Protein AF-A0A522BCU3-F1 (afdb_monomer)

Mean predicted aligned error: 10.86 Å

Structure (mmCIF, N/CA/C/O backbone):
data_AF-A0A522BCU3-F1
#
_entry.id   AF-A0A522BCU3-F1
#
loop_
_atom_site.group_PDB
_atom_site.id
_atom_site.type_symbol
_atom_site.label_atom_id
_atom_site.label_alt_id
_atom_site.label_comp_id
_atom_site.label_asym_id
_atom_site.label_entity_id
_atom_site.label_seq_id
_atom_site.pdbx_PDB_ins_code
_atom_site.Cartn_x
_atom_site.Cartn_y
_atom_site.Cartn_z
_atom_site.occupancy
_atom_site.B_iso_or_equiv
_atom_site.auth_seq_id
_atom_site.auth_comp_id
_atom_site.auth_asym_id
_atom_site.auth_atom_id
_atom_site.pdbx_PDB_model_num
ATOM 1 N N . MET A 1 1 ? -53.369 -32.726 46.188 1.00 42.88 1 MET A N 1
ATOM 2 C CA . MET A 1 1 ? -52.959 -32.325 44.823 1.00 42.88 1 MET A CA 1
ATOM 3 C C . MET A 1 1 ? -53.610 -30.983 44.489 1.00 42.88 1 MET A C 1
ATOM 5 O O . MET A 1 1 ? -54.728 -30.767 44.947 1.00 42.88 1 MET A O 1
ATOM 9 N N . PRO A 1 2 ? -52.892 -30.045 43.850 1.00 46.09 2 PRO A N 1
ATOM 10 C CA . PRO A 1 2 ? -53.090 -28.606 44.043 1.00 46.09 2 PRO A CA 1
ATOM 11 C C . PRO A 1 2 ? -54.238 -28.030 43.208 1.00 46.09 2 PRO A C 1
ATOM 13 O O . PRO A 1 2 ? -54.425 -28.392 42.049 1.00 46.09 2 PRO A O 1
ATOM 16 N N . ARG A 1 3 ? -54.977 -27.100 43.821 1.00 45.31 3 ARG A N 1
ATOM 17 C CA . ARG A 1 3 ? -56.035 -26.284 43.215 1.00 45.31 3 ARG A CA 1
ATOM 18 C C . ARG A 1 3 ? -55.403 -25.167 42.379 1.00 45.31 3 ARG A C 1
ATOM 20 O O . ARG A 1 3 ? -54.594 -24.405 42.900 1.00 45.31 3 ARG A O 1
ATOM 27 N N . TRP A 1 4 ? -55.799 -25.051 41.116 1.00 46.25 4 TRP A N 1
ATOM 28 C CA . TRP A 1 4 ? -55.499 -23.889 40.276 1.00 46.25 4 TRP A CA 1
ATOM 29 C C . TRP A 1 4 ? -56.376 -22.691 40.687 1.00 46.25 4 TRP A C 1
ATOM 31 O O . TRP A 1 4 ? -57.578 -22.883 40.888 1.00 46.25 4 TRP A O 1
ATOM 41 N N . PRO A 1 5 ? -55.838 -21.464 40.795 1.00 69.06 5 PRO A N 1
ATOM 42 C CA . PRO A 1 5 ? -56.656 -20.258 40.880 1.00 69.06 5 PRO A CA 1
ATOM 43 C C . PRO A 1 5 ? -57.139 -19.817 39.481 1.00 69.06 5 PRO A C 1
ATOM 45 O O . PRO A 1 5 ? -56.425 -20.028 38.498 1.00 69.06 5 PRO A O 1
ATOM 48 N N . PRO A 1 6 ? -58.318 -19.177 39.355 1.00 57.19 6 PRO A N 1
ATOM 49 C CA . PRO A 1 6 ? -58.745 -18.565 38.101 1.00 57.19 6 PRO A CA 1
ATOM 50 C C . PRO A 1 6 ? -58.014 -17.232 37.891 1.00 57.19 6 PRO A C 1
ATOM 52 O O . PRO A 1 6 ? -58.005 -16.374 38.773 1.00 57.19 6 PRO A O 1
ATOM 55 N N . THR A 1 7 ? -57.414 -17.033 36.718 1.00 60.84 7 THR A N 1
ATOM 56 C CA . THR A 1 7 ? -56.854 -15.734 36.323 1.00 60.84 7 THR A CA 1
ATOM 57 C C . THR A 1 7 ? -57.930 -14.808 35.733 1.00 60.84 7 THR A C 1
ATOM 59 O O . THR A 1 7 ? -58.863 -15.279 35.076 1.00 60.84 7 THR A O 1
ATOM 62 N N . PRO A 1 8 ? -57.838 -13.482 35.962 1.00 53.72 8 PRO A N 1
ATOM 63 C CA . PRO A 1 8 ? -58.905 -12.531 35.652 1.00 53.72 8 PRO A CA 1
ATOM 64 C C . PRO A 1 8 ? -58.967 -12.162 34.165 1.00 53.72 8 PRO A C 1
ATOM 66 O O . PRO A 1 8 ? -57.944 -12.033 33.493 1.00 53.72 8 PRO A O 1
ATOM 69 N N . ARG A 1 9 ? -60.184 -11.890 33.674 1.00 52.06 9 ARG A N 1
ATOM 70 C CA . ARG A 1 9 ? -60.417 -11.214 32.389 1.00 52.06 9 ARG A CA 1
ATOM 71 C C . ARG A 1 9 ? -59.882 -9.784 32.471 1.00 52.06 9 ARG A C 1
ATOM 73 O O . ARG A 1 9 ? -60.416 -8.981 33.230 1.00 52.06 9 ARG A O 1
ATOM 80 N N . ALA A 1 10 ? -58.888 -9.456 31.651 1.00 48.81 10 ALA A N 1
ATOM 81 C CA . ALA A 1 10 ? -58.477 -8.080 31.399 1.00 48.81 10 ALA A CA 1
ATOM 82 C C . ALA A 1 10 ? -58.908 -7.668 29.986 1.00 48.81 10 ALA A C 1
ATOM 84 O O . ALA A 1 10 ? -58.307 -8.028 28.976 1.00 48.81 10 ALA A O 1
ATOM 85 N N . THR A 1 11 ? -59.997 -6.910 29.943 1.00 53.28 11 THR A N 1
ATOM 86 C CA . THR A 1 11 ? -60.397 -6.021 28.853 1.00 53.28 11 THR A CA 1
ATOM 87 C C . THR A 1 11 ? -59.299 -5.001 28.557 1.00 53.28 11 THR A C 1
ATOM 89 O O . THR A 1 11 ? -58.936 -4.230 29.439 1.00 53.28 11 THR A O 1
ATOM 92 N N . ALA A 1 12 ? -58.837 -4.925 27.310 1.00 49.34 12 ALA A N 1
ATOM 93 C CA . ALA A 1 12 ? -58.186 -3.727 26.782 1.00 49.34 12 ALA A CA 1
ATOM 94 C C . ALA A 1 12 ? -58.319 -3.692 25.254 1.00 49.34 12 ALA A C 1
ATOM 96 O O . ALA A 1 12 ? -57.456 -4.149 24.505 1.00 49.34 12 ALA A O 1
ATOM 97 N N . ALA A 1 13 ? -59.438 -3.135 24.792 1.00 49.31 13 ALA A N 1
ATOM 98 C CA . ALA A 1 13 ? -59.602 -2.682 23.422 1.00 49.31 13 ALA A CA 1
ATOM 99 C C . ALA A 1 13 ? -58.625 -1.521 23.170 1.00 49.31 13 ALA A C 1
ATOM 101 O O . ALA A 1 13 ? -58.913 -0.368 23.487 1.00 49.31 13 ALA A O 1
ATOM 102 N N . SER A 1 14 ? -57.444 -1.813 22.622 1.00 52.47 14 SER A N 1
ATOM 103 C CA . SER A 1 14 ? -56.535 -0.772 22.145 1.00 52.47 14 SER A CA 1
ATOM 104 C C . SER A 1 14 ? -56.990 -0.321 20.757 1.00 52.47 14 SER A C 1
ATOM 106 O O . SER A 1 14 ? -56.698 -0.922 19.723 1.00 52.47 14 SER A O 1
ATOM 108 N N . ALA A 1 15 ? -57.772 0.757 20.744 1.00 56.03 15 ALA A N 1
ATOM 109 C CA . ALA A 1 15 ? -58.148 1.475 19.540 1.00 56.03 15 ALA A CA 1
ATOM 110 C C . ALA A 1 15 ? -56.880 1.895 18.776 1.00 56.03 15 ALA A C 1
ATOM 112 O O . ALA A 1 15 ? -56.179 2.841 19.142 1.00 56.03 15 ALA A O 1
ATOM 113 N N . ARG A 1 16 ? -56.576 1.169 17.695 1.00 58.91 16 ARG A N 1
ATOM 114 C CA . ARG A 1 16 ? -55.526 1.491 16.723 1.00 58.91 16 ARG A CA 1
ATOM 115 C C . ARG A 1 16 ? -55.881 2.817 16.048 1.00 58.91 16 ARG A C 1
ATOM 117 O O . ARG A 1 16 ? -56.529 2.854 15.002 1.00 58.91 16 ARG A O 1
ATOM 124 N N . ARG A 1 17 ? -55.455 3.932 16.641 1.00 61.62 17 ARG A N 1
ATOM 125 C CA . ARG A 1 17 ? -55.520 5.257 16.018 1.00 61.62 17 ARG A CA 1
ATOM 126 C C . ARG A 1 17 ? -54.550 5.245 14.834 1.00 61.62 17 ARG A C 1
ATOM 128 O O . ARG A 1 17 ? -53.355 5.481 14.997 1.00 61.62 17 ARG A O 1
ATOM 135 N N . ARG A 1 18 ? -55.051 4.901 13.642 1.00 61.94 18 ARG A N 1
ATOM 136 C CA . ARG A 1 18 ? -54.327 5.039 12.372 1.00 61.94 18 ARG A CA 1
ATOM 137 C C . ARG A 1 18 ? -53.989 6.520 12.200 1.00 61.94 18 ARG A C 1
ATOM 139 O O . ARG A 1 18 ? -54.813 7.300 11.733 1.00 61.94 18 ARG A O 1
ATOM 146 N N . ARG A 1 19 ? -52.792 6.925 12.626 1.00 63.59 19 ARG A N 1
ATOM 147 C CA . ARG A 1 19 ? -52.221 8.218 12.248 1.00 63.59 19 ARG A CA 1
ATOM 148 C C . ARG A 1 19 ? -52.072 8.174 10.726 1.00 63.59 19 ARG A C 1
ATOM 150 O O . ARG A 1 19 ? -51.268 7.398 10.219 1.00 63.59 19 ARG A O 1
ATOM 157 N N . ARG A 1 20 ? -52.907 8.922 9.997 1.00 62.00 20 ARG A N 1
ATOM 158 C CA . ARG A 1 20 ? -52.703 9.161 8.562 1.00 62.00 20 ARG A CA 1
ATOM 159 C C . ARG A 1 20 ? -51.328 9.805 8.419 1.00 62.00 20 ARG A C 1
ATOM 161 O O . ARG A 1 20 ? -51.114 10.888 8.956 1.00 62.00 20 ARG A O 1
ATOM 168 N N . CYS A 1 21 ? -50.406 9.134 7.736 1.00 63.03 21 CYS A N 1
ATOM 169 C CA . CYS A 1 21 ? -49.187 9.781 7.273 1.00 63.03 21 CYS A CA 1
ATOM 170 C C . CYS A 1 21 ? -49.593 10.920 6.324 1.00 63.03 21 CYS A C 1
ATOM 172 O O . CYS A 1 21 ? -50.348 10.658 5.385 1.00 63.03 21 CYS A O 1
ATOM 174 N N . PRO A 1 22 ? -49.147 12.166 6.546 1.00 66.94 22 PRO A N 1
ATOM 175 C CA . PRO A 1 22 ? -49.343 13.225 5.568 1.00 66.94 22 PRO A CA 1
ATOM 176 C C . PRO A 1 22 ? -48.550 12.878 4.301 1.00 66.94 22 PRO A C 1
ATOM 178 O O . PRO A 1 22 ? -47.356 12.583 4.368 1.00 66.94 22 PRO A O 1
ATOM 181 N N . SER A 1 23 ? -49.222 12.876 3.149 1.00 67.94 23 SER A N 1
ATOM 182 C CA . SER A 1 23 ? -48.600 12.708 1.835 1.00 67.94 23 SER A CA 1
ATOM 183 C C . SER A 1 23 ? -47.646 13.876 1.585 1.00 67.94 23 SER A C 1
ATOM 185 O O . SER A 1 23 ? -48.093 15.010 1.412 1.00 67.94 23 SER A O 1
ATOM 187 N N . ARG A 1 24 ? -46.333 13.619 1.606 1.00 72.81 24 ARG A N 1
ATOM 188 C CA . ARG A 1 24 ? -45.338 14.618 1.198 1.00 72.81 24 ARG A CA 1
ATOM 189 C C . ARG A 1 24 ? -45.456 14.851 -0.316 1.00 72.81 24 ARG A C 1
ATOM 191 O O . ARG A 1 24 ? -45.541 13.862 -1.045 1.00 72.81 24 ARG A O 1
ATOM 198 N N . PRO A 1 25 ? -45.451 16.108 -0.795 1.00 74.94 25 PRO A N 1
ATOM 199 C CA . PRO A 1 25 ? -45.370 16.398 -2.222 1.00 74.94 25 PRO A CA 1
ATOM 200 C C . PRO A 1 25 ? -44.084 15.804 -2.805 1.00 74.94 25 PRO A C 1
ATOM 202 O O . PRO A 1 25 ? -43.024 15.902 -2.184 1.00 74.94 25 PRO A O 1
ATOM 205 N N . ILE A 1 26 ? -44.180 15.182 -3.981 1.00 73.62 26 ILE A N 1
ATOM 206 C CA . ILE A 1 26 ? -43.016 14.704 -4.732 1.00 73.62 26 ILE A CA 1
ATOM 207 C C . ILE A 1 26 ? -42.278 15.950 -5.242 1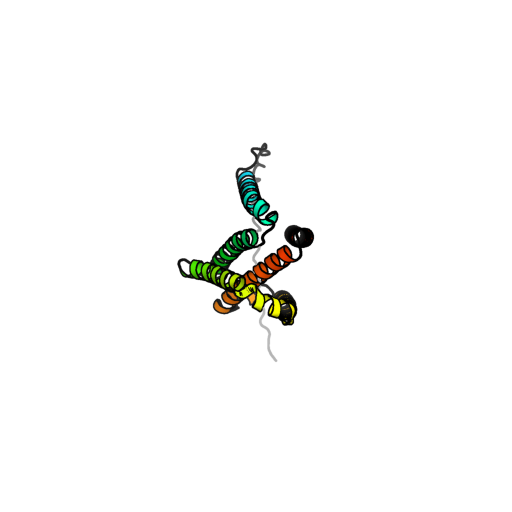.00 73.62 26 ILE A C 1
ATOM 209 O O . ILE A 1 26 ? -42.906 16.768 -5.919 1.00 73.62 26 ILE A O 1
ATOM 213 N N . PRO A 1 27 ? -40.993 16.151 -4.897 1.00 75.81 27 PRO A N 1
ATOM 214 C CA . PRO A 1 27 ? -40.239 17.283 -5.414 1.00 75.81 27 PRO A CA 1
ATOM 215 C C . PRO A 1 27 ? -40.143 17.192 -6.946 1.00 75.81 27 PRO A C 1
ATOM 217 O O . PRO A 1 27 ? -40.064 16.082 -7.483 1.00 75.81 27 PRO A O 1
ATOM 220 N N . PRO A 1 28 ? -40.165 18.331 -7.660 1.00 78.19 28 PRO A N 1
ATOM 221 C CA . PRO A 1 28 ? -40.033 18.337 -9.111 1.00 78.19 28 PRO A CA 1
ATOM 222 C C . PRO A 1 28 ? -38.706 17.679 -9.531 1.00 78.19 28 PRO A C 1
ATOM 224 O O . PRO A 1 28 ? -37.731 17.735 -8.774 1.00 78.19 28 PRO A O 1
ATOM 227 N N . PRO A 1 29 ? -38.650 17.046 -10.717 1.00 67.69 29 PRO A N 1
ATOM 228 C CA . PRO A 1 29 ? -37.426 16.434 -11.219 1.00 67.69 29 PRO A CA 1
ATOM 229 C C . PRO A 1 29 ? -36.332 17.502 -11.326 1.00 67.69 29 PRO A C 1
ATOM 231 O O . PRO A 1 29 ? -36.491 18.496 -12.032 1.00 67.69 29 PRO A O 1
ATOM 234 N N . GLN A 1 30 ? -35.241 17.313 -10.583 1.00 66.38 30 GLN A N 1
ATOM 235 C CA . GLN A 1 30 ? -34.093 18.217 -10.599 1.00 66.38 30 GLN A CA 1
ATOM 236 C C . GLN A 1 30 ? -33.450 18.163 -11.991 1.00 66.38 30 GLN A C 1
ATOM 238 O O . GLN A 1 30 ? -32.890 17.144 -12.395 1.00 66.38 30 GLN A O 1
ATOM 243 N N . SER A 1 31 ? -33.565 19.248 -12.751 1.00 57.78 31 SER A N 1
ATOM 244 C CA . SER A 1 31 ? -32.931 19.398 -14.058 1.00 57.78 31 SER A CA 1
ATOM 245 C C . SER A 1 31 ? -31.431 19.653 -13.890 1.00 57.78 31 SER A C 1
ATOM 247 O O . SER A 1 31 ? -31.019 20.788 -13.685 1.00 57.78 31 SER A O 1
ATOM 249 N N . SER A 1 32 ? -30.645 18.576 -13.941 1.00 58.94 32 SER A N 1
ATOM 250 C CA . SER A 1 32 ? -29.255 18.477 -14.424 1.00 58.94 32 SER A CA 1
ATOM 251 C C . SER A 1 32 ? -28.311 19.690 -14.279 1.00 58.94 32 SER A C 1
ATOM 253 O O . SER A 1 32 ? -27.561 19.996 -15.210 1.00 58.94 32 SER A O 1
ATOM 255 N N . GLU A 1 33 ? -28.233 20.337 -13.119 1.00 61.66 33 GLU A N 1
ATOM 256 C CA . GLU A 1 33 ? -26.937 20.873 -12.703 1.00 61.66 33 GLU A CA 1
ATOM 257 C C . GLU A 1 33 ? -26.098 19.653 -12.339 1.00 61.66 33 GLU A C 1
ATOM 259 O O . GLU A 1 33 ? -26.387 18.988 -11.356 1.00 61.66 33 GLU A O 1
ATOM 264 N N . ALA A 1 34 ? -25.131 19.266 -13.179 1.00 61.31 34 ALA A N 1
ATOM 265 C CA . ALA A 1 34 ? -24.250 18.143 -12.863 1.00 61.31 34 ALA A CA 1
ATOM 266 C C . ALA A 1 34 ? -23.648 18.364 -11.467 1.00 61.31 34 ALA A C 1
ATOM 268 O O . ALA A 1 34 ? -22.801 19.252 -11.318 1.00 61.31 34 ALA A O 1
ATOM 269 N N . ASP A 1 35 ? -24.138 17.593 -10.488 1.00 72.75 35 ASP A N 1
ATOM 270 C CA . ASP A 1 35 ? -23.968 17.859 -9.064 1.00 72.75 35 ASP A CA 1
ATOM 271 C C . ASP A 1 35 ? -22.494 18.141 -8.743 1.00 72.75 35 ASP A C 1
ATOM 273 O O . ASP A 1 35 ? -21.615 17.380 -9.178 1.00 72.75 35 ASP A O 1
ATOM 277 N N . PRO A 1 36 ? -22.178 19.195 -7.966 1.00 80.94 36 PRO A N 1
ATOM 278 C CA . PRO A 1 36 ? -20.798 19.561 -7.632 1.00 80.94 36 PRO A CA 1
ATOM 279 C C . PRO A 1 36 ? -19.988 18.386 -7.048 1.00 80.94 36 PRO A C 1
ATOM 281 O O . PRO A 1 36 ? -18.773 18.310 -7.233 1.00 80.94 36 PRO A O 1
ATOM 284 N N . MET A 1 37 ? -20.666 17.411 -6.433 1.00 81.38 37 MET A N 1
ATOM 285 C CA . MET A 1 37 ? -20.079 16.175 -5.912 1.00 81.38 37 MET A CA 1
ATOM 286 C C . MET A 1 37 ? -19.457 15.266 -6.986 1.00 81.38 37 MET A C 1
ATOM 288 O O . MET A 1 37 ? -18.406 14.671 -6.738 1.00 81.38 37 MET A O 1
ATOM 292 N N . LEU A 1 38 ? -20.068 15.141 -8.171 1.00 84.44 38 LEU A N 1
ATOM 293 C CA . LEU A 1 38 ? -19.533 14.296 -9.249 1.00 84.44 38 LEU A CA 1
ATOM 294 C C . LEU A 1 38 ? -18.310 14.948 -9.891 1.00 84.44 38 LEU A C 1
ATOM 296 O O . LEU A 1 38 ? -17.294 14.287 -10.111 1.00 84.44 38 LEU A O 1
ATOM 300 N N . ARG A 1 39 ? -18.376 16.266 -10.112 1.00 85.94 39 ARG A N 1
ATOM 301 C CA . ARG A 1 39 ? -17.269 17.045 -10.685 1.00 85.94 39 ARG A CA 1
ATOM 302 C C . ARG A 1 39 ? -16.008 16.945 -9.827 1.00 85.94 39 ARG A C 1
ATOM 304 O O . ARG A 1 39 ? -14.928 16.725 -10.368 1.00 85.94 39 ARG A O 1
ATOM 311 N N . GLN A 1 40 ? -16.142 17.038 -8.501 1.00 92.38 40 GLN A N 1
ATOM 312 C CA . GLN A 1 40 ? -15.010 16.931 -7.577 1.00 92.38 40 GLN A CA 1
ATOM 313 C C . GLN A 1 40 ? -14.343 15.550 -7.632 1.00 92.38 40 GLN A C 1
ATOM 315 O O . GLN A 1 40 ? -13.120 15.475 -7.734 1.00 92.38 40 GLN A O 1
ATOM 320 N N . ARG A 1 41 ? -15.131 14.466 -7.615 1.00 89.94 41 ARG A N 1
ATOM 321 C CA . ARG A 1 41 ? -14.606 13.090 -7.678 1.00 89.94 41 ARG A CA 1
ATOM 322 C C . ARG A 1 41 ? -13.864 12.817 -8.988 1.00 89.94 41 ARG A C 1
ATOM 324 O O . ARG A 1 41 ? -12.768 12.259 -8.966 1.00 89.94 41 ARG A O 1
ATOM 331 N N . VAL A 1 42 ? -14.441 13.237 -10.118 1.00 91.88 42 VAL A N 1
ATOM 332 C CA . VAL A 1 42 ? -13.821 13.073 -11.442 1.00 91.88 42 VAL A CA 1
ATOM 333 C C . VAL A 1 42 ? -12.535 13.892 -11.540 1.00 91.88 42 VAL A C 1
ATOM 335 O O . VAL A 1 42 ? -11.521 13.374 -12.000 1.00 91.88 42 VAL A O 1
ATOM 338 N N . LEU A 1 43 ? -12.528 15.135 -11.049 1.00 93.62 43 LEU A N 1
ATOM 339 C CA . LEU A 1 43 ? -11.337 15.983 -11.084 1.00 93.62 43 LEU A CA 1
ATOM 340 C C . LEU A 1 43 ? -10.180 15.380 -10.279 1.00 93.62 43 LEU A C 1
ATOM 342 O O . LEU A 1 43 ? -9.061 15.312 -10.784 1.00 93.62 43 LEU A O 1
ATOM 346 N N . THR A 1 44 ? -10.432 14.896 -9.059 1.00 93.62 44 THR A N 1
ATOM 347 C CA . THR A 1 44 ? -9.377 14.260 -8.257 1.00 93.62 44 THR A CA 1
ATOM 348 C C . THR A 1 44 ? -8.863 12.982 -8.910 1.00 93.62 44 THR A C 1
ATOM 350 O O . THR A 1 44 ? -7.656 12.755 -8.913 1.00 93.62 44 THR A O 1
ATOM 353 N N . ALA A 1 45 ? -9.742 12.180 -9.520 1.00 90.94 45 ALA A N 1
ATOM 354 C CA . ALA A 1 45 ? -9.331 10.990 -10.262 1.00 90.94 45 ALA A CA 1
ATOM 355 C C . ALA A 1 45 ? -8.424 11.347 -11.451 1.00 90.94 45 ALA A C 1
ATOM 357 O O . ALA A 1 45 ? -7.374 10.730 -11.623 1.00 90.94 45 ALA A O 1
ATOM 358 N N . LEU A 1 46 ? -8.776 12.381 -12.224 1.00 94.19 46 LEU A N 1
ATOM 359 C CA . LEU A 1 46 ? -7.963 12.859 -13.345 1.00 94.19 46 LEU A CA 1
ATOM 360 C C . LEU A 1 46 ? -6.604 13.401 -12.889 1.00 94.19 46 LEU A C 1
ATOM 362 O O . LEU A 1 46 ? -5.598 13.119 -13.533 1.00 94.19 46 LEU A O 1
ATOM 366 N N . VAL A 1 47 ? -6.549 14.134 -11.773 1.00 95.19 47 VAL A N 1
ATOM 367 C CA . VAL A 1 47 ? -5.284 14.635 -11.207 1.00 95.19 47 VAL A CA 1
ATOM 368 C C . VAL A 1 47 ? -4.391 13.481 -10.754 1.00 95.19 47 VAL A C 1
ATOM 370 O O . VAL A 1 47 ? -3.214 13.442 -11.112 1.00 95.19 47 VAL A O 1
ATOM 373 N N . LEU A 1 48 ? -4.935 12.513 -10.009 1.00 92.81 48 LEU A N 1
ATOM 374 C CA . LEU A 1 48 ? -4.175 11.337 -9.577 1.00 92.81 48 LEU A CA 1
ATOM 375 C C . LEU A 1 48 ? -3.694 10.513 -10.777 1.00 92.81 48 LEU A C 1
ATOM 377 O O . LEU A 1 48 ? -2.548 10.064 -10.785 1.00 92.81 48 LEU A O 1
ATOM 381 N N . LEU A 1 49 ? -4.524 10.374 -11.813 1.00 92.25 49 LEU A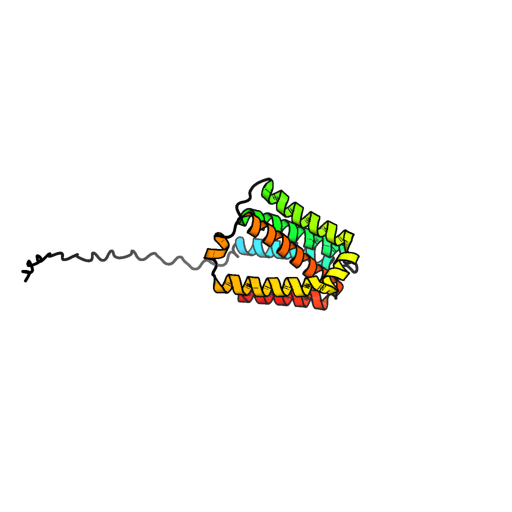 N 1
ATOM 382 C CA . LEU A 1 49 ? -4.144 9.710 -13.057 1.00 92.25 49 LEU A CA 1
ATOM 383 C C . LEU A 1 49 ? -3.027 10.468 -13.784 1.00 92.25 49 LEU A C 1
ATOM 385 O O . LEU A 1 49 ? -2.063 9.843 -14.216 1.00 92.25 49 LEU A O 1
ATOM 389 N N . ALA A 1 50 ? -3.110 11.797 -13.876 1.00 94.06 50 ALA A N 1
ATOM 390 C CA . ALA A 1 50 ? -2.085 12.630 -14.504 1.00 94.06 50 ALA A CA 1
ATOM 391 C C . ALA A 1 50 ? -0.729 12.544 -13.783 1.00 94.06 50 ALA A C 1
ATOM 393 O O . ALA A 1 50 ? 0.312 12.639 -14.429 1.00 94.06 50 ALA A O 1
ATOM 394 N N . ILE A 1 51 ? -0.731 12.324 -12.465 1.00 93.44 51 ILE A N 1
ATOM 395 C CA . ILE A 1 51 ? 0.484 12.088 -11.670 1.00 93.44 51 ILE A CA 1
ATOM 396 C C . ILE A 1 51 ? 1.003 10.655 -11.865 1.00 93.44 51 ILE A C 1
ATOM 398 O O . ILE A 1 51 ? 2.208 10.439 -12.003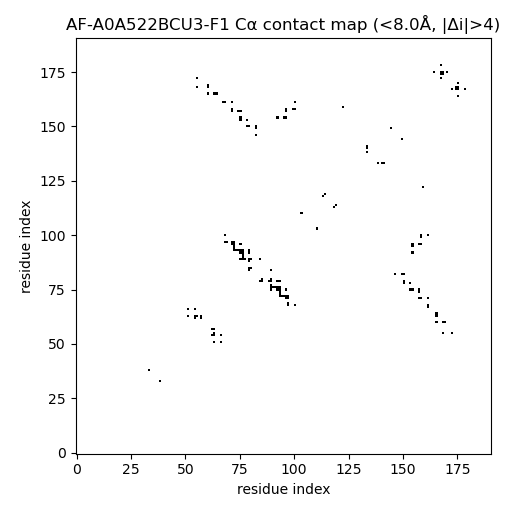 1.00 93.44 51 ILE A O 1
ATOM 402 N N . LEU A 1 52 ? 0.111 9.662 -11.877 1.00 92.12 52 LEU A N 1
ATOM 403 C CA . LEU A 1 52 ? 0.484 8.248 -11.927 1.00 92.12 52 LEU A CA 1
ATOM 404 C C . LEU A 1 52 ? 0.959 7.807 -13.320 1.00 92.12 52 LEU A C 1
ATOM 406 O O . LEU A 1 52 ? 1.904 7.027 -13.433 1.00 92.12 52 LEU A O 1
ATOM 410 N N . LEU A 1 53 ? 0.331 8.308 -14.383 1.00 92.50 53 LEU A N 1
ATOM 411 C CA . LEU A 1 53 ? 0.612 7.912 -15.762 1.00 92.50 53 LEU A CA 1
ATOM 412 C C . LEU A 1 53 ? 2.082 8.122 -16.182 1.00 92.50 53 LEU A C 1
ATOM 414 O O . LEU A 1 53 ? 2.684 7.156 -16.657 1.00 92.50 53 LEU A O 1
ATOM 418 N N . PRO A 1 54 ? 2.723 9.292 -15.978 1.00 93.06 54 PRO A N 1
ATOM 419 C CA . PRO A 1 54 ? 4.138 9.457 -16.317 1.00 93.06 54 PRO A CA 1
ATOM 420 C C . PRO A 1 54 ? 5.041 8.527 -15.499 1.00 93.06 54 PRO A C 1
ATOM 422 O O . PRO A 1 54 ? 6.025 8.006 -16.021 1.00 93.06 54 PRO A O 1
ATOM 425 N N . ALA A 1 55 ? 4.685 8.251 -14.241 1.00 92.50 55 ALA A N 1
ATOM 426 C CA . ALA A 1 55 ? 5.432 7.322 -13.401 1.00 92.50 55 ALA A CA 1
ATOM 427 C C . ALA A 1 55 ? 5.342 5.876 -13.926 1.00 92.50 55 ALA A C 1
ATOM 429 O O . ALA A 1 55 ? 6.336 5.151 -13.912 1.00 92.50 55 ALA A O 1
ATOM 430 N N . ILE A 1 56 ? 4.177 5.467 -14.444 1.00 91.44 56 ILE A N 1
ATOM 431 C CA . ILE A 1 56 ? 3.973 4.154 -15.072 1.00 91.44 56 ILE A CA 1
ATOM 432 C C . ILE A 1 56 ? 4.787 4.014 -16.366 1.00 91.44 56 ILE A C 1
ATOM 434 O O . ILE A 1 56 ? 5.352 2.946 -16.605 1.00 91.44 56 ILE A O 1
ATOM 438 N N . TRP A 1 57 ? 4.867 5.058 -17.191 1.00 92.44 57 TRP A N 1
ATOM 439 C CA . TRP A 1 57 ? 5.568 5.016 -18.483 1.00 92.44 57 TRP A CA 1
ATOM 440 C C . TRP A 1 57 ? 7.078 5.241 -18.387 1.00 92.44 57 TRP A C 1
ATOM 442 O O . TRP A 1 57 ? 7.798 4.971 -19.348 1.00 92.44 57 TRP A O 1
ATOM 452 N N . ALA A 1 58 ? 7.580 5.683 -17.234 1.00 91.56 58 ALA A N 1
ATOM 453 C CA . ALA A 1 58 ? 9.011 5.818 -17.018 1.00 91.56 58 ALA A CA 1
ATOM 454 C C . ALA A 1 58 ? 9.736 4.465 -17.237 1.00 91.56 58 ALA A C 1
ATOM 456 O O . ALA A 1 58 ? 9.277 3.427 -16.732 1.00 91.56 58 ALA A O 1
ATOM 457 N N . PRO A 1 59 ? 10.877 4.461 -17.962 1.00 86.88 59 PRO A N 1
ATOM 458 C CA . PRO A 1 59 ? 11.667 3.249 -18.203 1.00 86.88 59 PRO A CA 1
ATOM 459 C C . PRO A 1 59 ? 12.349 2.738 -16.927 1.00 86.88 59 PRO A C 1
ATOM 461 O O . PRO A 1 59 ? 12.653 1.557 -16.803 1.00 86.88 59 PRO A O 1
ATOM 464 N N . VAL A 1 60 ? 12.559 3.624 -15.955 1.00 89.69 60 VAL A N 1
ATOM 465 C CA . VAL A 1 60 ? 13.096 3.308 -14.630 1.00 89.69 60 VAL A CA 1
ATOM 466 C C . VAL A 1 60 ? 11.959 3.084 -13.630 1.00 89.69 60 VAL A C 1
ATOM 468 O O . VAL A 1 60 ? 10.931 3.752 -13.691 1.00 89.69 60 VAL A O 1
ATOM 471 N N . ALA A 1 61 ? 12.133 2.152 -12.688 1.00 89.94 61 ALA A N 1
ATOM 472 C CA . ALA A 1 61 ? 11.079 1.772 -11.739 1.00 89.94 61 ALA A CA 1
ATOM 473 C C . ALA A 1 61 ? 10.917 2.741 -10.549 1.00 89.94 61 ALA A C 1
ATOM 475 O O . ALA A 1 61 ? 9.843 2.808 -9.952 1.00 89.94 61 ALA A O 1
ATOM 476 N N . TRP A 1 62 ? 11.959 3.508 -10.204 1.00 92.19 62 TRP A N 1
ATOM 477 C CA . TRP A 1 62 ? 11.964 4.347 -9.000 1.00 92.19 62 TRP A CA 1
ATOM 478 C C . TRP A 1 62 ? 10.880 5.450 -8.958 1.00 92.19 62 TRP A C 1
ATOM 480 O O . TRP A 1 62 ? 10.362 5.682 -7.866 1.00 92.19 62 TRP A O 1
ATOM 490 N N . PRO A 1 63 ? 10.462 6.108 -10.067 1.00 94.06 63 PRO A N 1
ATOM 491 C CA . PRO A 1 63 ? 9.413 7.129 -10.008 1.00 94.06 63 PRO A CA 1
ATOM 492 C C . PRO A 1 63 ? 8.068 6.518 -9.617 1.00 94.06 63 PRO A C 1
ATOM 494 O O . PRO A 1 63 ? 7.362 7.040 -8.757 1.00 94.06 63 PRO A O 1
ATOM 497 N N . PHE A 1 64 ? 7.743 5.362 -10.202 1.00 94.88 64 PHE A N 1
ATOM 498 C CA . PHE A 1 64 ? 6.558 4.592 -9.842 1.00 94.88 64 PHE A CA 1
ATOM 499 C C . PHE A 1 64 ? 6.622 4.119 -8.387 1.00 94.88 64 PHE A C 1
ATOM 501 O O . PHE A 1 64 ? 5.630 4.229 -7.664 1.00 94.88 64 PHE A O 1
ATOM 508 N N . ALA A 1 65 ? 7.796 3.666 -7.935 1.00 94.75 65 ALA A N 1
ATOM 509 C CA . ALA A 1 65 ? 8.048 3.290 -6.546 1.00 94.75 65 ALA A CA 1
ATOM 510 C C . ALA A 1 65 ? 7.752 4.421 -5.569 1.00 94.75 65 ALA A C 1
ATOM 512 O O . ALA A 1 65 ? 6.986 4.222 -4.629 1.00 94.75 65 ALA A O 1
ATOM 513 N N . ALA A 1 66 ? 8.295 5.608 -5.827 1.00 95.81 66 ALA A N 1
ATOM 514 C CA . ALA A 1 66 ? 8.112 6.768 -4.970 1.00 95.81 66 ALA A CA 1
ATOM 515 C C . ALA A 1 66 ? 6.643 7.215 -4.916 1.00 95.81 66 ALA A C 1
ATOM 517 O O . ALA A 1 66 ? 6.086 7.349 -3.827 1.00 95.81 66 ALA A O 1
ATOM 518 N N . VAL A 1 67 ? 5.994 7.392 -6.073 1.00 96.31 67 VAL A N 1
ATOM 519 C CA . VAL A 1 67 ? 4.597 7.861 -6.142 1.00 96.31 67 VAL A CA 1
ATOM 520 C C . VAL A 1 67 ? 3.648 6.877 -5.456 1.00 96.31 67 VAL A C 1
ATOM 522 O O . VAL A 1 67 ? 2.858 7.269 -4.597 1.00 96.31 67 VAL A O 1
ATOM 525 N N . SER A 1 68 ? 3.749 5.587 -5.784 1.00 95.88 68 SER A N 1
ATOM 526 C CA . SER A 1 68 ? 2.901 4.561 -5.164 1.00 95.88 68 SER A CA 1
ATOM 527 C C . SER A 1 68 ? 3.178 4.403 -3.667 1.00 95.88 68 SER A C 1
ATOM 529 O O . SER A 1 68 ? 2.237 4.199 -2.903 1.00 95.88 68 SER A O 1
ATOM 531 N N . LEU A 1 69 ? 4.430 4.553 -3.217 1.00 97.19 69 LEU A N 1
ATOM 532 C CA . LEU A 1 69 ? 4.761 4.480 -1.794 1.00 97.19 69 LEU A CA 1
ATOM 533 C C . LEU A 1 69 ? 4.132 5.631 -1.008 1.00 97.19 69 LEU A C 1
ATOM 535 O O . LEU A 1 69 ? 3.641 5.412 0.096 1.00 97.19 69 LEU A O 1
ATOM 539 N N . VAL A 1 70 ? 4.091 6.838 -1.578 1.00 96.94 70 VAL A N 1
ATOM 540 C CA . VAL A 1 70 ? 3.402 7.984 -0.964 1.00 96.94 70 VAL A CA 1
ATOM 541 C C . VAL A 1 70 ? 1.906 7.698 -0.811 1.00 96.94 70 VAL A C 1
ATOM 543 O O . VAL A 1 70 ? 1.350 7.940 0.261 1.00 96.94 70 VAL A O 1
ATOM 546 N N . PHE A 1 71 ? 1.260 7.127 -1.832 1.00 95.94 71 PHE A N 1
ATOM 547 C CA . PHE A 1 71 ? -0.151 6.735 -1.740 1.00 95.94 71 PHE A CA 1
ATOM 548 C C . PHE A 1 71 ? -0.388 5.660 -0.673 1.00 95.94 71 PHE A C 1
ATOM 550 O O . PHE A 1 71 ? -1.322 5.771 0.120 1.00 95.94 71 PHE A O 1
ATOM 557 N N . VAL A 1 72 ? 0.486 4.657 -0.586 1.00 96.81 72 VAL A N 1
ATOM 558 C CA . VAL A 1 72 ? 0.381 3.595 0.426 1.00 96.81 72 VAL A CA 1
ATOM 559 C C . VAL A 1 72 ? 0.670 4.124 1.840 1.00 96.81 72 VAL A C 1
ATOM 561 O O . VAL A 1 72 ? 0.004 3.726 2.796 1.00 96.81 72 VAL A O 1
ATOM 564 N N . ALA A 1 73 ? 1.594 5.073 1.999 1.00 96.81 73 ALA A N 1
ATOM 565 C CA . ALA A 1 73 ? 1.845 5.744 3.274 1.00 96.81 73 ALA A CA 1
ATOM 566 C C . ALA A 1 73 ? 0.641 6.587 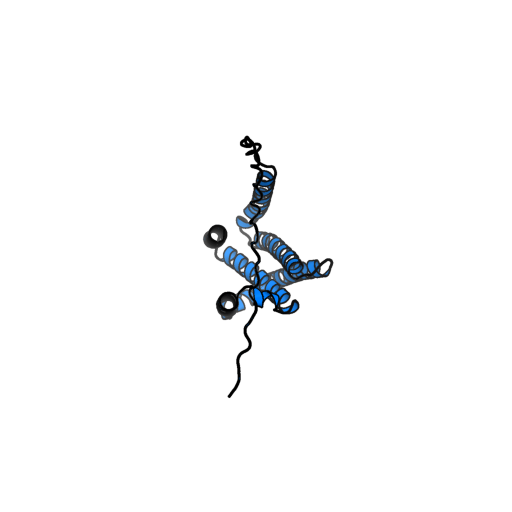3.728 1.00 96.81 73 ALA A C 1
ATOM 568 O O . ALA A 1 73 ? 0.277 6.560 4.908 1.00 96.81 73 ALA A O 1
ATOM 569 N N . ALA A 1 74 ? -0.023 7.280 2.795 1.00 96.31 74 ALA A N 1
ATOM 570 C CA . ALA A 1 74 ? -1.277 7.978 3.067 1.00 96.31 74 ALA A CA 1
ATOM 571 C C . ALA A 1 74 ? -2.384 6.999 3.497 1.00 96.31 74 ALA A C 1
ATOM 573 O O . ALA A 1 74 ? -3.064 7.248 4.494 1.00 96.31 74 ALA A O 1
ATOM 574 N N . ALA A 1 75 ? -2.494 5.838 2.841 1.00 95.06 75 ALA A N 1
ATOM 575 C CA . ALA A 1 75 ? -3.400 4.771 3.269 1.00 95.06 75 ALA A CA 1
ATOM 576 C C . ALA A 1 75 ? -3.062 4.246 4.680 1.00 95.06 75 ALA A C 1
ATOM 578 O O . ALA A 1 75 ? -3.964 3.958 5.465 1.00 95.06 75 ALA A O 1
ATOM 579 N N . GLY A 1 76 ? -1.779 4.198 5.057 1.00 95.50 76 GLY A N 1
ATOM 580 C CA . GLY A 1 76 ? -1.339 3.875 6.420 1.00 95.50 76 GLY A CA 1
ATOM 581 C C . GLY A 1 76 ? -1.809 4.888 7.464 1.00 95.50 76 GLY A C 1
ATOM 582 O O . GLY A 1 76 ? -2.281 4.509 8.541 1.00 95.50 76 GLY A O 1
ATOM 583 N N . TRP A 1 77 ? -1.753 6.178 7.137 1.00 94.81 77 TRP A N 1
ATOM 584 C CA . TRP A 1 77 ? -2.317 7.229 7.986 1.00 94.81 77 TRP A CA 1
ATOM 585 C C . TRP A 1 77 ? -3.840 7.086 8.145 1.00 94.81 77 TRP A C 1
ATOM 587 O O . TRP A 1 77 ? -4.364 7.208 9.257 1.00 94.81 77 TRP A O 1
ATOM 597 N N . GLU A 1 78 ? -4.565 6.775 7.069 1.00 95.31 78 GLU A N 1
ATOM 598 C CA . GLU A 1 78 ? -6.012 6.536 7.137 1.00 95.31 78 GLU A CA 1
ATOM 599 C C . GLU A 1 78 ? -6.365 5.282 7.934 1.00 95.31 78 GLU A C 1
ATOM 601 O O . GLU A 1 78 ? -7.261 5.326 8.783 1.00 95.31 78 GLU A O 1
ATOM 606 N N . TRP A 1 79 ? -5.607 4.201 7.756 1.00 94.44 79 TRP A N 1
ATOM 607 C CA . TRP A 1 79 ? -5.754 2.974 8.532 1.00 94.44 79 TRP A CA 1
ATOM 608 C C . TRP A 1 79 ? -5.622 3.225 10.036 1.00 94.44 79 TRP A C 1
ATOM 610 O O . TRP A 1 79 ? -6.390 2.689 10.842 1.00 94.44 79 TRP A O 1
ATOM 620 N N . ALA A 1 80 ? -4.677 4.081 10.431 1.00 93.00 80 ALA A N 1
ATOM 621 C CA . ALA A 1 80 ? -4.510 4.467 11.823 1.00 93.00 80 ALA A CA 1
ATOM 622 C C . ALA A 1 80 ? -5.766 5.165 12.371 1.00 93.00 80 ALA A C 1
ATOM 624 O O . ALA A 1 80 ? -6.243 4.804 13.452 1.00 93.00 80 ALA A O 1
ATOM 625 N N . LYS A 1 81 ? -6.336 6.109 11.611 1.00 92.12 81 LYS A N 1
ATOM 626 C CA . LYS A 1 81 ? -7.567 6.822 11.992 1.00 92.12 81 LYS A CA 1
ATOM 627 C C . LYS A 1 81 ? -8.758 5.883 12.144 1.00 92.12 81 LYS A C 1
ATOM 629 O O . LYS A 1 81 ? -9.486 5.988 13.130 1.00 92.12 81 LYS A O 1
ATOM 634 N N . LEU A 1 82 ? -8.917 4.922 11.233 1.00 90.00 82 LEU A N 1
ATOM 635 C CA . LEU A 1 82 ? -9.979 3.908 11.315 1.00 90.00 82 LEU A CA 1
ATOM 636 C C . LEU A 1 82 ? -9.863 3.025 12.568 1.00 90.00 82 LEU A C 1
ATOM 638 O O . LEU A 1 82 ? -10.858 2.495 13.057 1.00 90.00 82 LEU A O 1
ATOM 642 N N . ASN A 1 83 ? -8.660 2.907 13.132 1.00 90.50 83 ASN A N 1
ATOM 643 C CA . ASN A 1 83 ? -8.387 2.169 14.363 1.00 90.50 83 ASN A CA 1
ATOM 644 C C . ASN A 1 83 ? -8.308 3.065 15.615 1.00 90.50 83 ASN A C 1
ATOM 646 O O . ASN A 1 83 ? -7.764 2.651 16.643 1.00 90.50 83 ASN A O 1
ATOM 650 N N . GLY A 1 84 ? -8.853 4.285 15.550 1.00 88.19 84 GLY A N 1
ATOM 651 C CA . GLY A 1 84 ? -8.956 5.205 16.687 1.00 88.19 84 GLY A CA 1
ATOM 652 C C . GLY A 1 84 ? -7.654 5.926 17.049 1.00 88.19 84 GLY A C 1
ATOM 653 O O . GLY A 1 84 ? -7.561 6.519 18.121 1.00 88.19 84 GLY A O 1
ATOM 654 N N . SER A 1 85 ? -6.632 5.875 16.189 1.00 86.38 85 SER A N 1
ATOM 655 C CA . SER A 1 85 ? -5.421 6.691 16.328 1.00 86.38 85 SER A CA 1
ATOM 656 C C . SER A 1 85 ? -5.663 8.088 15.760 1.00 86.38 85 SER A C 1
ATOM 658 O O . SER A 1 85 ? -6.067 8.225 14.611 1.00 86.38 85 SER A O 1
ATOM 660 N N . ALA A 1 86 ? -5.371 9.134 16.531 1.00 83.69 86 ALA A N 1
ATOM 661 C CA . ALA A 1 86 ? -5.454 10.519 16.068 1.00 83.69 86 ALA A CA 1
ATOM 662 C C . ALA A 1 86 ? -4.134 11.270 16.299 1.00 83.69 86 ALA A C 1
ATOM 664 O O . ALA A 1 86 ? -3.254 10.818 17.043 1.00 83.69 86 ALA A O 1
ATOM 665 N N . GLY A 1 87 ? -3.994 12.418 15.633 1.00 88.69 87 GLY A N 1
ATOM 666 C CA . GLY A 1 87 ? -2.836 13.301 15.767 1.00 88.69 87 GLY A CA 1
ATOM 667 C C . GLY A 1 87 ? -1.522 12.619 15.380 1.00 88.69 87 GLY A C 1
ATOM 668 O O . GLY A 1 87 ? -1.441 11.940 14.355 1.00 88.69 87 GLY A O 1
ATOM 669 N N . ALA A 1 88 ? -0.495 12.786 16.217 1.00 89.88 88 ALA A N 1
ATOM 670 C CA . ALA A 1 88 ? 0.861 12.296 15.961 1.00 89.88 88 ALA A CA 1
ATOM 671 C C . ALA A 1 88 ? 0.932 10.778 15.720 1.00 89.88 88 ALA A C 1
ATOM 673 O O . ALA A 1 88 ? 1.708 10.326 14.886 1.00 89.88 88 ALA A O 1
ATOM 674 N N . SER A 1 89 ? 0.086 9.988 16.390 1.00 87.44 89 SER A N 1
ATOM 675 C CA . SER A 1 89 ? 0.082 8.525 16.241 1.00 87.44 89 SER A CA 1
ATOM 676 C C . SER A 1 89 ? -0.364 8.052 14.851 1.00 87.44 89 SER A C 1
ATOM 678 O O . SER A 1 89 ? 0.138 7.046 14.355 1.00 87.44 89 SER A O 1
ATOM 680 N N . ALA A 1 90 ? -1.268 8.788 14.196 1.00 90.50 90 ALA A N 1
ATOM 681 C CA . ALA A 1 90 ? -1.691 8.471 12.835 1.00 90.50 90 ALA A CA 1
ATOM 682 C C . ALA A 1 90 ? -0.587 8.796 11.823 1.00 90.50 90 ALA A C 1
ATOM 684 O O . ALA A 1 90 ? -0.300 7.999 10.931 1.00 90.50 90 ALA A O 1
ATOM 685 N N . TRP A 1 91 ? 0.073 9.945 11.997 1.00 93.12 91 TRP A N 1
ATOM 686 C CA . TRP A 1 91 ? 1.225 10.333 11.183 1.00 93.12 91 TRP A CA 1
ATOM 687 C C . TRP A 1 91 ? 2.403 9.376 11.360 1.00 93.12 91 TRP A C 1
ATOM 689 O O . TRP A 1 91 ? 3.024 8.999 10.372 1.00 93.12 91 TRP A O 1
ATOM 699 N N . ALA A 1 92 ? 2.658 8.918 12.588 1.00 92.19 92 ALA A N 1
ATOM 700 C CA . ALA A 1 92 ? 3.691 7.929 12.873 1.00 92.19 92 ALA A CA 1
ATOM 701 C C . ALA A 1 92 ? 3.447 6.609 12.128 1.00 92.19 92 ALA A C 1
ATOM 703 O O . ALA A 1 92 ? 4.401 6.011 11.642 1.00 92.19 92 ALA A O 1
ATOM 704 N N . LEU A 1 93 ? 2.189 6.170 11.984 1.00 92.88 93 LEU A N 1
ATOM 705 C CA . LEU A 1 93 ? 1.884 4.944 11.244 1.00 92.88 93 LEU A CA 1
ATOM 706 C C . LEU A 1 93 ? 2.126 5.107 9.737 1.00 92.88 93 LEU A C 1
ATOM 708 O O . LEU A 1 93 ? 2.737 4.239 9.119 1.00 92.88 93 LEU A O 1
ATOM 712 N N . GLY A 1 94 ? 1.697 6.232 9.157 1.00 93.50 94 GLY A N 1
ATOM 713 C CA . GLY A 1 94 ? 1.996 6.552 7.757 1.00 93.50 94 GLY A CA 1
ATOM 714 C C . GLY A 1 94 ? 3.504 6.658 7.506 1.00 93.50 94 GLY A C 1
ATOM 715 O O . GLY A 1 94 ? 4.018 6.091 6.544 1.00 93.50 94 GLY A O 1
ATOM 716 N N . ALA A 1 95 ? 4.236 7.297 8.423 1.00 94.31 95 ALA A N 1
ATOM 717 C CA . ALA A 1 95 ? 5.693 7.381 8.381 1.00 94.31 95 ALA A CA 1
ATOM 718 C C . ALA A 1 95 ? 6.367 6.010 8.542 1.00 94.31 95 ALA A C 1
ATOM 720 O O . ALA A 1 95 ? 7.364 5.750 7.876 1.00 94.31 95 ALA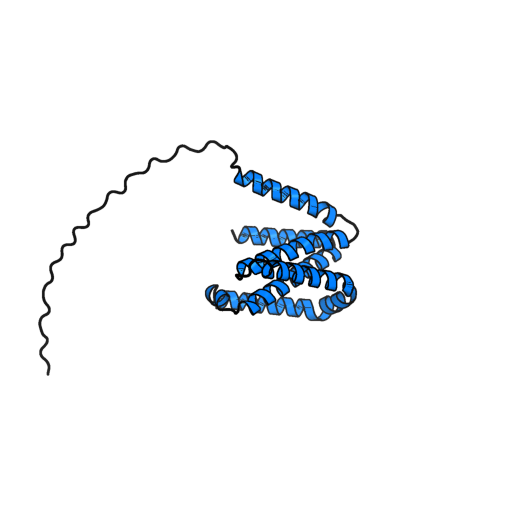 A O 1
ATOM 721 N N . ALA A 1 96 ? 5.822 5.113 9.368 1.00 94.38 96 ALA A N 1
ATOM 722 C CA . ALA A 1 96 ? 6.331 3.752 9.517 1.00 94.38 96 ALA A CA 1
ATOM 723 C C . ALA A 1 96 ? 6.173 2.941 8.222 1.00 94.38 96 ALA A C 1
ATOM 725 O O . ALA A 1 96 ? 7.108 2.255 7.816 1.00 94.38 96 ALA A O 1
ATOM 726 N N . VAL A 1 97 ? 5.028 3.063 7.542 1.00 95.75 97 VAL A N 1
ATOM 727 C CA . VAL A 1 97 ? 4.796 2.440 6.227 1.00 95.75 97 VAL A CA 1
ATOM 728 C C . VAL A 1 97 ? 5.768 2.999 5.184 1.00 95.75 97 VAL A C 1
ATOM 730 O O . VAL A 1 97 ? 6.399 2.233 4.455 1.00 95.75 97 VAL A O 1
ATOM 733 N N . LEU A 1 98 ? 5.950 4.323 5.159 1.00 96.69 98 LEU A N 1
ATOM 734 C CA . LEU A 1 98 ? 6.911 4.988 4.279 1.00 96.69 98 LEU A CA 1
ATOM 735 C C . LEU A 1 98 ? 8.346 4.509 4.544 1.00 96.69 98 LEU A C 1
ATOM 737 O O . LEU A 1 98 ? 9.047 4.1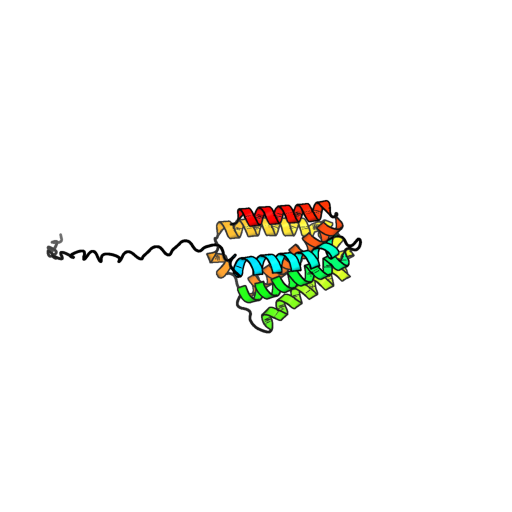23 3.614 1.00 96.69 98 LEU A O 1
ATOM 741 N N . ALA A 1 99 ? 8.771 4.486 5.808 1.00 95.88 99 ALA A N 1
ATOM 742 C CA . ALA A 1 99 ? 10.102 4.043 6.209 1.00 95.88 99 ALA A CA 1
ATOM 743 C C . ALA A 1 99 ? 10.341 2.567 5.865 1.00 95.88 99 ALA A C 1
ATOM 745 O O . ALA A 1 99 ? 11.401 2.232 5.338 1.00 95.88 99 ALA A O 1
ATOM 746 N N . ALA A 1 100 ? 9.352 1.696 6.092 1.00 94.62 100 ALA A N 1
ATOM 747 C CA . ALA A 1 100 ? 9.425 0.290 5.707 1.00 94.62 100 ALA A CA 1
ATOM 748 C C . ALA A 1 100 ? 9.589 0.131 4.187 1.00 94.62 100 ALA A C 1
ATOM 750 O O . ALA A 1 100 ? 10.434 -0.645 3.736 1.00 94.62 100 ALA A O 1
ATOM 751 N N . GLY A 1 101 ? 8.839 0.899 3.390 1.00 94.81 101 GLY A N 1
ATOM 752 C CA . GLY A 1 101 ? 8.972 0.910 1.933 1.00 94.81 101 GLY A CA 1
ATOM 753 C C . GLY A 1 101 ? 10.330 1.428 1.454 1.00 94.81 101 GLY A C 1
ATOM 754 O O . GLY A 1 101 ? 10.956 0.791 0.610 1.00 94.81 101 GLY A O 1
ATOM 755 N N . ILE A 1 102 ? 10.843 2.517 2.037 1.00 95.50 102 ILE A N 1
ATOM 756 C CA . ILE A 1 102 ? 12.176 3.057 1.715 1.00 95.50 102 ILE A CA 1
ATOM 757 C C . ILE A 1 102 ? 13.269 2.041 2.062 1.00 95.50 102 ILE A C 1
ATOM 759 O O . ILE A 1 102 ? 14.114 1.744 1.220 1.00 95.50 102 ILE A O 1
ATOM 763 N N . ALA A 1 103 ? 13.241 1.464 3.266 1.00 94.69 103 ALA A N 1
ATOM 764 C CA . ALA A 1 103 ? 14.204 0.441 3.678 1.00 94.69 103 ALA A CA 1
ATOM 765 C C . ALA A 1 103 ? 14.185 -0.765 2.725 1.00 94.69 103 ALA A C 1
ATOM 767 O O . ALA A 1 103 ? 15.231 -1.290 2.348 1.00 94.69 103 ALA A O 1
ATOM 768 N N . THR A 1 104 ? 12.992 -1.154 2.276 1.00 93.38 104 THR A N 1
ATOM 769 C CA . THR A 1 104 ? 12.800 -2.242 1.312 1.00 93.38 104 THR A CA 1
ATOM 770 C C . THR A 1 104 ? 13.320 -1.887 -0.081 1.00 93.38 104 THR A C 1
ATOM 772 O O . THR A 1 104 ? 13.940 -2.727 -0.728 1.00 93.38 104 THR A O 1
ATOM 775 N N . ALA A 1 105 ? 13.123 -0.647 -0.534 1.00 92.44 105 ALA A N 1
ATOM 776 C CA . ALA A 1 105 ? 13.659 -0.156 -1.801 1.00 92.44 105 ALA A CA 1
ATOM 777 C C . ALA A 1 105 ? 15.196 -0.127 -1.799 1.00 92.44 105 ALA A C 1
ATOM 779 O O . ALA A 1 105 ? 15.822 -0.527 -2.778 1.00 92.44 105 ALA A O 1
ATOM 780 N N . LEU A 1 106 ? 15.808 0.306 -0.692 1.00 93.50 106 LEU A N 1
ATOM 781 C CA . LEU A 1 106 ? 17.265 0.319 -0.525 1.00 93.50 106 LEU A CA 1
ATOM 782 C C . LEU A 1 106 ? 17.846 -1.102 -0.428 1.00 93.50 106 LEU A C 1
ATOM 784 O O . LEU A 1 106 ? 18.930 -1.364 -0.941 1.00 93.50 106 LEU A O 1
ATOM 788 N N . GLY A 1 107 ? 17.115 -2.026 0.200 1.00 92.75 107 GLY A N 1
ATOM 789 C CA . GLY A 1 107 ? 17.480 -3.436 0.353 1.00 92.75 107 GLY A CA 1
ATOM 790 C C . GLY A 1 107 ? 16.920 -4.368 -0.726 1.00 92.75 107 GLY A C 1
ATOM 791 O O . GLY A 1 107 ? 16.791 -5.567 -0.469 1.00 92.75 107 GLY A O 1
ATOM 792 N N . TRP A 1 108 ? 16.558 -3.851 -1.908 1.00 90.94 108 TRP A N 1
ATOM 793 C CA . TRP A 1 108 ? 15.746 -4.580 -2.893 1.00 90.94 108 TRP A CA 1
ATOM 794 C C . TRP A 1 108 ? 16.294 -5.964 -3.256 1.00 90.94 108 TRP A C 1
ATOM 796 O O . TRP A 1 108 ? 15.529 -6.919 -3.361 1.00 90.94 108 TRP A O 1
ATOM 806 N N . SER A 1 109 ? 17.614 -6.105 -3.395 1.00 88.25 109 SER A N 1
ATOM 807 C CA . SER A 1 109 ? 18.259 -7.380 -3.740 1.00 88.25 109 SER A CA 1
ATOM 808 C C . SER A 1 109 ? 17.977 -8.491 -2.724 1.00 88.25 109 SER A C 1
ATOM 810 O O . SER A 1 109 ? 17.683 -9.616 -3.115 1.00 88.25 109 SER A O 1
ATOM 812 N N . GLN A 1 110 ? 18.002 -8.177 -1.427 1.00 88.56 110 GLN A N 1
ATOM 813 C CA . GLN A 1 110 ? 17.704 -9.136 -0.359 1.00 88.56 110 GLN A CA 1
ATOM 814 C C . GLN A 1 110 ? 16.219 -9.491 -0.340 1.00 88.56 110 GLN A C 1
ATOM 816 O O . GLN A 1 110 ? 15.837 -10.650 -0.167 1.00 88.56 110 GLN A O 1
ATOM 821 N N . VAL A 1 111 ? 15.368 -8.493 -0.572 1.00 88.69 111 VAL A N 1
ATOM 822 C CA . VAL A 1 111 ? 13.923 -8.702 -0.620 1.00 88.69 111 VAL A CA 1
ATOM 823 C C . VAL A 1 111 ? 13.536 -9.567 -1.813 1.00 88.69 111 VAL A C 1
ATOM 825 O O . VAL A 1 111 ? 12.711 -10.454 -1.641 1.00 88.69 111 VAL A O 1
ATOM 828 N N . GLN A 1 112 ? 14.175 -9.415 -2.977 1.00 86.81 112 GLN A N 1
ATOM 829 C CA . GLN A 1 112 ? 13.946 -10.291 -4.134 1.00 86.81 112 GLN A CA 1
ATOM 830 C C . GLN A 1 112 ? 14.190 -11.772 -3.816 1.00 86.81 112 GLN A C 1
ATOM 832 O O . GLN A 1 112 ? 13.414 -12.624 -4.244 1.00 86.81 112 GLN A O 1
ATOM 837 N N . VAL A 1 113 ? 15.212 -12.085 -3.015 1.00 87.31 113 VAL A N 1
ATOM 838 C CA . VAL A 1 113 ? 15.471 -13.463 -2.568 1.00 87.31 113 VAL A CA 1
ATOM 839 C C . VAL A 1 113 ? 14.330 -13.972 -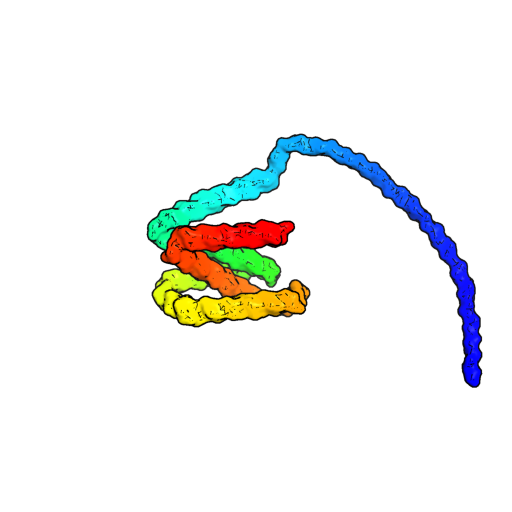1.680 1.00 87.31 113 VAL A C 1
ATOM 841 O O . VAL A 1 113 ? 13.837 -15.081 -1.880 1.00 87.31 113 VAL A O 1
ATOM 844 N N . ALA A 1 114 ? 13.855 -13.156 -0.735 1.00 86.88 114 ALA A N 1
ATOM 845 C CA . ALA A 1 114 ? 12.729 -13.521 0.128 1.00 86.88 114 ALA A CA 1
ATOM 846 C C . ALA A 1 114 ? 11.411 -13.678 -0.656 1.00 86.88 114 ALA A C 1
ATOM 848 O O . ALA A 1 114 ? 10.665 -14.628 -0.418 1.00 86.88 114 ALA A O 1
ATOM 849 N N . VAL A 1 115 ? 11.159 -12.771 -1.605 1.00 87.38 115 VAL A N 1
ATOM 850 C CA . VAL A 1 115 ? 10.029 -12.751 -2.549 1.00 87.38 115 VAL A CA 1
ATOM 851 C C . VAL A 1 115 ? 9.987 -14.034 -3.377 1.00 87.38 115 VAL A C 1
ATOM 853 O O . VAL A 1 115 ? 8.934 -14.664 -3.460 1.00 87.38 115 VAL A O 1
ATOM 856 N N . ALA A 1 116 ? 11.123 -14.448 -3.943 1.00 84.75 116 ALA A N 1
ATOM 857 C CA . ALA A 1 116 ? 11.232 -15.673 -4.733 1.00 84.75 116 ALA A CA 1
ATOM 858 C C . ALA A 1 116 ? 11.134 -16.953 -3.884 1.00 84.75 116 ALA A C 1
ATOM 860 O O . ALA A 1 116 ? 10.680 -17.980 -4.380 1.00 84.75 116 ALA A O 1
ATOM 861 N N . GLY A 1 117 ? 11.567 -16.899 -2.622 1.00 90.12 117 GLY A N 1
ATOM 862 C CA . GLY A 1 117 ? 11.574 -18.048 -1.722 1.00 90.12 117 GLY A CA 1
ATOM 863 C C . GLY A 1 117 ? 10.244 -18.269 -1.005 1.00 90.12 117 GLY A C 1
ATOM 864 O O . GLY A 1 117 ? 9.462 -19.146 -1.360 1.00 90.12 117 GLY A O 1
ATOM 865 N N . TRP A 1 118 ? 10.015 -17.517 0.070 1.00 89.81 118 TRP A N 1
ATOM 866 C CA . TRP A 1 118 ? 8.987 -17.845 1.064 1.00 89.81 118 TRP A CA 1
ATOM 867 C C . TRP A 1 118 ? 7.923 -16.763 1.232 1.00 89.81 118 TRP A C 1
ATOM 869 O O . TRP A 1 118 ? 6.822 -17.071 1.689 1.00 89.81 118 TRP A O 1
ATOM 879 N N . LEU A 1 119 ? 8.214 -15.513 0.862 1.00 91.94 119 LEU A N 1
ATOM 880 C CA . LEU A 1 119 ? 7.348 -14.381 1.181 1.00 91.94 119 LEU A CA 1
ATOM 881 C C . LEU A 1 119 ? 6.001 -14.478 0.460 1.00 91.94 119 LEU A C 1
ATOM 883 O O . LEU A 1 119 ? 4.972 -14.310 1.108 1.00 91.94 119 LEU A O 1
ATOM 887 N N . TRP A 1 120 ? 5.976 -14.795 -0.843 1.00 92.50 120 TRP A N 1
ATOM 888 C CA . TRP A 1 120 ? 4.710 -14.942 -1.573 1.00 92.50 120 TRP A CA 1
ATOM 889 C C . TRP A 1 120 ? 3.867 -16.137 -1.113 1.00 92.50 120 TRP A C 1
ATOM 891 O O . TRP A 1 120 ? 2.678 -15.930 -0.849 1.00 92.50 120 TRP A O 1
ATOM 901 N N . PRO A 1 121 ? 4.423 -17.356 -0.955 1.00 92.69 121 PRO A N 1
ATOM 902 C CA . PRO A 1 121 ? 3.673 -18.472 -0.383 1.00 92.69 121 PRO A CA 1
ATOM 903 C C . PRO A 1 121 ? 3.124 -18.161 1.012 1.00 92.69 121 PRO A C 1
ATOM 905 O O . PRO A 1 121 ? 1.947 -18.404 1.275 1.00 92.69 121 PRO A O 1
ATOM 908 N N . ALA A 1 122 ? 3.940 -17.565 1.889 1.00 92.94 122 ALA A N 1
ATOM 909 C CA . ALA A 1 122 ? 3.522 -17.206 3.240 1.00 92.94 122 ALA A CA 1
ATOM 910 C C . ALA A 1 122 ? 2.429 -16.129 3.234 1.00 92.94 122 ALA A C 1
ATOM 912 O O . ALA A 1 122 ? 1.431 -16.272 3.936 1.00 92.94 122 ALA A O 1
ATOM 913 N N . ALA A 1 123 ? 2.576 -15.086 2.412 1.00 92.69 123 ALA A N 1
ATOM 914 C CA . ALA A 1 123 ? 1.571 -14.039 2.260 1.00 92.69 123 ALA A CA 1
ATOM 915 C C . ALA A 1 123 ? 0.254 -14.595 1.703 1.00 92.69 123 ALA A C 1
ATOM 917 O O . ALA A 1 123 ? -0.808 -14.271 2.225 1.00 92.69 123 ALA A O 1
ATOM 918 N N . THR A 1 124 ? 0.311 -15.477 0.702 1.00 92.06 124 THR A N 1
ATOM 919 C CA . THR A 1 124 ? -0.880 -16.121 0.119 1.00 92.06 124 THR A CA 1
ATOM 920 C C . THR A 1 124 ? -1.584 -17.005 1.143 1.00 92.06 124 THR A C 1
ATOM 922 O O . THR A 1 124 ? -2.800 -16.925 1.297 1.00 92.06 124 THR A O 1
ATOM 925 N N . LEU A 1 125 ? -0.829 -17.806 1.898 1.00 93.81 125 LEU A N 1
ATOM 926 C CA . LEU A 1 125 ? -1.381 -18.660 2.947 1.00 93.81 125 LEU A CA 1
ATOM 927 C C . LEU A 1 125 ? -2.007 -17.833 4.076 1.00 93.81 125 LEU A C 1
ATOM 929 O O . LEU A 1 125 ? -3.131 -18.111 4.491 1.00 93.81 125 LEU A O 1
ATOM 933 N N . ALA A 1 126 ? -1.318 -16.785 4.530 1.00 92.00 126 ALA A N 1
ATOM 934 C CA . ALA A 1 126 ? -1.843 -15.853 5.522 1.00 92.00 126 ALA A CA 1
ATOM 935 C C . ALA A 1 126 ? -3.104 -15.137 5.014 1.00 92.00 126 ALA A C 1
ATOM 937 O O . ALA A 1 126 ? -4.059 -14.975 5.772 1.00 92.00 126 ALA A O 1
ATOM 938 N N . TRP A 1 127 ? -3.137 -14.761 3.733 1.00 91.25 127 TRP A N 1
ATOM 939 C CA . TRP A 1 127 ? -4.290 -14.126 3.100 1.00 91.25 127 TRP A CA 1
ATOM 940 C C . TRP A 1 127 ? -5.493 -15.064 3.025 1.00 91.25 127 TRP A C 1
ATOM 942 O O . TRP A 1 127 ? -6.590 -14.682 3.425 1.00 91.25 127 TRP A O 1
ATOM 952 N N . MET A 1 128 ? -5.300 -16.305 2.572 1.00 94.06 128 MET A N 1
ATOM 953 C CA . MET A 1 128 ? -6.379 -17.294 2.506 1.00 94.06 128 MET A CA 1
ATOM 954 C C . MET A 1 128 ? -6.887 -17.658 3.904 1.00 94.06 128 MET A C 1
ATOM 956 O O . MET A 1 128 ? -8.095 -17.662 4.132 1.00 94.06 128 MET A O 1
ATOM 960 N N . ALA A 1 129 ? -5.986 -17.898 4.861 1.00 92.06 129 ALA A N 1
ATOM 961 C CA . ALA A 1 129 ? -6.359 -18.196 6.241 1.00 92.06 129 ALA A CA 1
ATOM 962 C C . ALA A 1 129 ? -7.101 -17.019 6.894 1.00 92.06 129 ALA A C 1
ATOM 964 O O . ALA A 1 129 ? -8.146 -17.217 7.513 1.00 92.06 129 ALA A O 1
ATOM 965 N N . GLY A 1 130 ? -6.597 -15.795 6.716 1.00 88.44 130 GLY A N 1
ATOM 966 C CA . GLY A 1 130 ? -7.221 -14.570 7.210 1.00 88.44 130 GLY A CA 1
ATOM 967 C C . GLY A 1 130 ? -8.588 -14.316 6.575 1.00 88.44 130 GLY A C 1
ATOM 968 O O . GLY A 1 130 ? -9.548 -14.047 7.292 1.00 88.44 130 GLY A O 1
ATOM 969 N N . GLY A 1 131 ? -8.711 -14.472 5.255 1.00 88.19 131 GLY A N 1
ATOM 970 C CA . GLY A 1 131 ? -9.974 -14.339 4.527 1.00 88.19 131 GLY A CA 1
ATOM 971 C C . GLY A 1 131 ? -11.018 -15.351 4.998 1.00 88.19 131 GLY A C 1
ATOM 972 O O . GLY A 1 131 ? -12.119 -14.961 5.384 1.00 88.19 131 GLY A O 1
ATOM 973 N N . CYS A 1 132 ? -10.654 -16.636 5.074 1.00 91.06 132 CYS A N 1
ATOM 974 C CA . CYS A 1 132 ? -11.521 -17.681 5.624 1.00 91.06 132 CYS A CA 1
ATOM 975 C C . CYS A 1 132 ? -11.935 -17.381 7.070 1.00 91.06 132 CYS A C 1
ATOM 977 O O . CYS A 1 132 ? -13.095 -17.559 7.432 1.00 91.06 132 CYS A O 1
ATOM 979 N N . TRP A 1 133 ? -11.009 -16.891 7.896 1.00 88.56 133 TRP A N 1
ATOM 980 C CA . TRP A 1 133 ? -11.277 -16.535 9.287 1.00 88.56 133 TRP A CA 1
ATOM 981 C C . TRP A 1 133 ? -12.265 -15.370 9.421 1.00 88.56 133 TRP A C 1
ATOM 983 O O . TRP A 1 133 ? -13.216 -15.465 10.201 1.00 88.56 133 TRP A O 1
ATOM 993 N N . VAL A 1 134 ? -12.079 -14.299 8.640 1.00 87.50 134 VAL A N 1
ATOM 994 C CA . VAL A 1 134 ? -12.985 -13.138 8.622 1.00 87.50 134 VAL A CA 1
ATOM 995 C C . VAL A 1 134 ? -14.375 -13.550 8.135 1.00 87.50 134 VAL A C 1
ATOM 997 O O . VAL A 1 134 ? -15.370 -13.162 8.749 1.00 87.50 134 VAL A O 1
ATOM 1000 N N . LEU A 1 135 ? -14.457 -14.373 7.085 1.00 87.88 135 LEU A N 1
ATOM 1001 C CA . LEU A 1 135 ? -15.731 -14.884 6.571 1.00 87.88 135 LEU A CA 1
ATOM 1002 C C . LEU A 1 135 ? -16.437 -15.800 7.582 1.00 87.88 135 LEU A C 1
ATOM 1004 O O . LEU A 1 135 ? -17.648 -15.698 7.751 1.00 87.88 135 LEU A O 1
ATOM 1008 N N . ALA A 1 136 ? -15.693 -16.650 8.295 1.00 87.19 136 ALA A N 1
ATOM 1009 C CA . ALA A 1 136 ? -16.260 -17.582 9.268 1.00 87.19 136 ALA A CA 1
ATOM 1010 C C . ALA A 1 136 ? -16.747 -16.901 10.558 1.00 87.19 136 ALA A C 1
ATOM 1012 O O . ALA A 1 136 ? -17.741 -17.330 11.140 1.00 87.19 136 ALA A O 1
ATOM 1013 N N . ARG A 1 137 ? -16.045 -15.867 11.040 1.00 83.50 137 ARG A N 1
ATOM 1014 C CA . ARG A 1 137 ? -16.341 -15.215 12.334 1.00 83.50 137 ARG A CA 1
ATOM 1015 C C . ARG A 1 137 ? -17.111 -13.900 12.212 1.00 83.50 137 ARG A C 1
ATOM 1017 O O . ARG A 1 137 ? -17.585 -13.369 13.220 1.00 83.50 137 ARG A O 1
ATOM 1024 N N . GLY A 1 138 ? -17.260 -13.394 10.992 1.00 82.94 138 GLY A N 1
ATOM 1025 C CA . GLY A 1 138 ? -17.963 -12.156 10.692 1.00 82.94 138 GLY A CA 1
ATOM 1026 C C . GLY A 1 138 ? -17.238 -10.895 11.177 1.00 82.94 138 GLY A C 1
ATOM 1027 O O . GLY A 1 138 ? -16.239 -10.926 11.897 1.00 82.94 138 GLY A O 1
ATOM 1028 N N . ILE A 1 139 ? -17.788 -9.740 10.796 1.00 78.56 139 ILE A N 1
ATOM 1029 C CA . ILE A 1 139 ? -17.196 -8.409 11.036 1.00 78.56 139 ILE A CA 1
ATOM 1030 C C . ILE A 1 139 ? -17.168 -8.041 12.536 1.00 78.56 139 ILE A C 1
ATOM 1032 O O . ILE A 1 139 ? -16.360 -7.216 12.961 1.00 78.56 139 ILE A O 1
ATOM 1036 N N . ALA A 1 140 ? -18.014 -8.664 13.366 1.00 78.19 140 ALA A N 1
ATOM 1037 C CA . ALA A 1 140 ? -18.067 -8.402 14.807 1.00 78.19 140 ALA A CA 1
ATOM 1038 C C . ALA A 1 140 ? -16.740 -8.744 15.511 1.00 78.19 140 ALA A C 1
ATOM 1040 O O . ALA A 1 140 ? -16.181 -7.898 16.210 1.00 78.19 140 ALA A O 1
ATOM 1041 N N . HIS A 1 141 ? -16.171 -9.918 15.222 1.00 79.00 141 HIS A N 1
ATOM 1042 C CA . HIS A 1 141 ? -14.903 -10.369 15.810 1.00 79.00 141 HIS A CA 1
ATOM 1043 C C . HIS A 1 141 ? -13.697 -9.535 15.360 1.00 79.00 141 HIS A C 1
ATOM 1045 O O . HIS A 1 141 ? -12.714 -9.413 16.088 1.00 79.00 141 HIS A O 1
ATOM 1051 N N . TRP A 1 142 ? -13.761 -8.907 14.182 1.00 77.44 142 TRP A N 1
ATOM 1052 C CA . TRP A 1 142 ? -12.710 -7.985 13.744 1.00 77.44 142 TRP A CA 1
ATOM 1053 C C . TRP A 1 142 ? -12.564 -6.789 14.696 1.00 77.44 142 TRP A C 1
ATOM 1055 O O . TRP A 1 142 ? -11.455 -6.315 14.945 1.00 77.44 142 TRP A O 1
ATOM 1065 N N . ARG A 1 143 ? -13.675 -6.308 15.270 1.00 79.00 143 ARG A N 1
ATOM 1066 C CA . ARG A 1 143 ? -13.667 -5.170 16.203 1.00 79.00 143 ARG A CA 1
ATOM 1067 C C . ARG A 1 143 ? -13.147 -5.542 17.591 1.00 79.00 143 ARG A C 1
ATOM 1069 O O . ARG A 1 143 ? -12.608 -4.669 18.269 1.00 79.00 143 ARG A O 1
ATOM 1076 N N . GLU A 1 144 ? -13.286 -6.806 17.983 1.00 82.56 144 GLU A N 1
ATOM 1077 C CA . GLU A 1 144 ? -12.775 -7.357 19.247 1.00 82.56 144 GLU A CA 1
ATOM 1078 C C . GLU A 1 144 ? -11.253 -7.529 19.235 1.00 82.56 144 GLU A C 1
ATOM 1080 O O . GLU A 1 144 ? -10.611 -7.564 20.285 1.00 82.56 144 GLU A O 1
ATOM 1085 N N . LEU A 1 145 ? -10.654 -7.585 18.043 1.00 82.62 145 LEU A N 1
ATOM 1086 C CA . LEU A 1 145 ? -9.215 -7.676 17.886 1.00 82.62 145 LEU A CA 1
ATOM 1087 C C . LEU A 1 145 ? -8.520 -6.454 18.509 1.00 82.62 145 LEU A C 1
ATOM 1089 O O . LEU A 1 145 ? -8.943 -5.300 18.326 1.00 82.62 145 LEU A O 1
ATOM 1093 N N . SER A 1 146 ? -7.421 -6.700 19.229 1.00 88.50 146 SER A N 1
ATOM 1094 C CA . SER A 1 146 ? -6.676 -5.632 19.893 1.00 88.50 146 SER A CA 1
ATOM 1095 C C . SER A 1 146 ? -6.249 -4.566 18.882 1.00 88.50 146 SER A C 1
ATOM 1097 O O . SER A 1 146 ? -5.904 -4.854 17.731 1.00 88.50 146 SER A O 1
ATOM 1099 N N . ARG A 1 147 ? -6.291 -3.299 19.304 1.00 87.94 147 ARG A N 1
ATOM 1100 C CA . ARG A 1 147 ? -5.933 -2.165 18.443 1.00 87.94 147 ARG A CA 1
ATOM 1101 C C . ARG A 1 147 ? -4.525 -2.327 17.865 1.00 87.94 147 ARG A C 1
ATOM 1103 O O . ARG A 1 147 ? -4.330 -2.098 16.678 1.00 87.94 147 ARG A O 1
ATOM 1110 N N . THR A 1 148 ? -3.570 -2.772 18.681 1.00 88.50 148 THR A N 1
ATOM 1111 C CA . THR A 1 148 ? -2.186 -3.016 18.255 1.00 88.50 148 THR A CA 1
ATOM 1112 C C . THR A 1 148 ? -2.112 -4.046 17.134 1.00 88.50 148 THR A C 1
ATOM 1114 O O . THR A 1 148 ? -1.436 -3.802 16.139 1.00 88.50 148 THR A O 1
ATOM 1117 N N . LEU A 1 149 ? -2.848 -5.158 17.245 1.00 88.62 149 LEU A N 1
ATOM 1118 C CA . LEU A 1 149 ? -2.830 -6.199 16.221 1.00 88.62 149 LEU A CA 1
ATOM 1119 C C . LEU A 1 149 ? -3.433 -5.701 14.902 1.00 88.62 149 LEU A C 1
ATOM 1121 O O . LEU A 1 149 ? -2.861 -5.947 13.846 1.00 88.62 149 LEU A O 1
ATOM 1125 N N . ARG A 1 150 ? -4.523 -4.924 14.953 1.00 89.81 150 ARG A N 1
ATOM 1126 C CA . ARG A 1 150 ? -5.110 -4.301 13.753 1.00 89.81 150 ARG A CA 1
ATOM 1127 C C . ARG A 1 150 ? -4.165 -3.308 13.086 1.00 89.81 150 ARG A C 1
ATOM 1129 O O . ARG A 1 150 ? -4.079 -3.272 11.862 1.00 89.81 150 ARG A O 1
ATOM 1136 N N . LEU A 1 151 ? -3.447 -2.506 13.871 1.00 90.38 151 LEU A N 1
ATOM 1137 C CA . LEU A 1 151 ? -2.469 -1.557 13.340 1.00 90.38 151 LEU A CA 1
ATOM 1138 C C . LEU A 1 151 ? -1.293 -2.277 12.672 1.00 90.38 151 LEU A C 1
ATOM 1140 O O . LEU A 1 151 ? -0.975 -1.957 11.530 1.00 90.38 151 LEU A O 1
ATOM 1144 N N . LEU A 1 152 ? -0.703 -3.274 13.339 1.00 91.25 152 LEU A N 1
ATOM 1145 C CA . LEU A 1 152 ? 0.398 -4.068 12.781 1.00 91.25 152 LEU A CA 1
ATOM 1146 C C . LEU A 1 152 ? -0.025 -4.812 11.512 1.00 91.25 152 LEU A C 1
ATOM 1148 O O . LEU A 1 152 ? 0.706 -4.800 10.525 1.00 91.25 152 LEU A O 1
ATOM 1152 N N . LEU A 1 153 ? -1.221 -5.402 11.518 1.00 91.06 153 LEU A N 1
ATOM 1153 C CA . LEU A 1 153 ? -1.761 -6.108 10.362 1.00 91.06 153 LEU A CA 1
ATOM 1154 C C . LEU A 1 153 ? -1.971 -5.164 9.173 1.00 91.06 153 LEU A C 1
ATO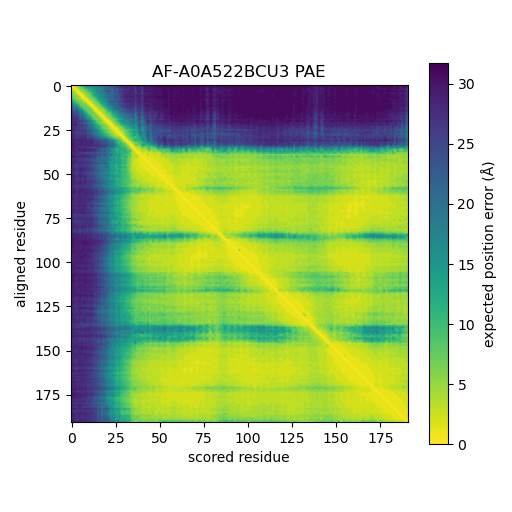M 1156 O O . LEU A 1 153 ? -1.603 -5.510 8.056 1.00 91.06 153 LEU A O 1
ATOM 1160 N N . GLY A 1 154 ? -2.477 -3.951 9.408 1.00 90.81 154 GLY A N 1
ATOM 1161 C CA . GLY A 1 154 ? -2.601 -2.946 8.352 1.00 90.81 154 GLY A CA 1
ATOM 1162 C C . GLY A 1 154 ? -1.259 -2.511 7.779 1.00 90.81 154 GLY A C 1
ATOM 1163 O O . GLY A 1 154 ? -1.116 -2.464 6.563 1.00 90.81 154 GLY A O 1
ATOM 1164 N N . VAL A 1 155 ? -0.255 -2.256 8.625 1.00 92.69 155 VAL A N 1
ATOM 1165 C CA . VAL A 1 155 ? 1.104 -1.927 8.152 1.00 92.69 155 VAL A CA 1
ATOM 1166 C C . VAL A 1 155 ? 1.670 -3.068 7.306 1.00 92.69 155 VAL A C 1
ATOM 1168 O O . VAL A 1 155 ? 2.188 -2.815 6.222 1.00 92.69 155 VAL A O 1
ATOM 1171 N N . ALA A 1 156 ? 1.522 -4.316 7.757 1.00 92.94 156 ALA A N 1
ATOM 1172 C CA . ALA A 1 156 ? 1.990 -5.487 7.022 1.00 92.94 156 ALA A CA 1
ATOM 1173 C C . ALA A 1 156 ? 1.270 -5.657 5.672 1.00 92.94 156 ALA A C 1
ATOM 1175 O O . ALA A 1 156 ? 1.933 -5.864 4.658 1.00 92.94 156 ALA A O 1
ATOM 1176 N N . MET A 1 157 ? -0.062 -5.524 5.637 1.00 93.44 157 MET A N 1
ATOM 1177 C CA . MET A 1 157 ? -0.857 -5.624 4.404 1.00 93.44 157 MET A CA 1
ATOM 1178 C C . MET A 1 157 ? -0.531 -4.494 3.425 1.00 93.44 157 MET A C 1
ATOM 1180 O O . MET A 1 157 ? -0.378 -4.753 2.236 1.00 93.44 157 MET A O 1
ATOM 1184 N N . LEU A 1 158 ? -0.385 -3.258 3.908 1.00 95.50 158 LEU A N 1
ATOM 1185 C CA . LEU A 1 158 ? -0.026 -2.105 3.079 1.00 95.50 158 LEU A CA 1
ATOM 1186 C C . LEU A 1 158 ? 1.388 -2.241 2.509 1.00 95.50 158 LEU A C 1
ATOM 1188 O O . LEU A 1 158 ? 1.598 -2.006 1.320 1.00 95.50 158 LEU A O 1
ATOM 1192 N N . TRP A 1 159 ? 2.348 -2.674 3.327 1.00 94.94 159 TRP A N 1
ATOM 1193 C CA . TRP A 1 159 ? 3.710 -2.937 2.871 1.00 94.94 159 TRP A CA 1
ATOM 1194 C C . TRP A 1 159 ? 3.762 -4.069 1.833 1.00 94.94 159 TRP A C 1
ATOM 1196 O O . TRP A 1 159 ? 4.373 -3.900 0.776 1.00 94.94 159 TRP A O 1
ATOM 1206 N N . LEU A 1 160 ? 3.059 -5.183 2.076 1.00 94.81 160 LEU A N 1
ATOM 1207 C CA . LEU A 1 160 ? 2.927 -6.286 1.113 1.00 94.81 160 LEU A CA 1
ATOM 1208 C C . LEU A 1 160 ? 2.247 -5.841 -0.189 1.00 94.81 160 LEU A C 1
ATOM 1210 O O . LEU A 1 160 ? 2.677 -6.244 -1.268 1.00 94.81 160 LEU A O 1
ATOM 1214 N N . ALA A 1 161 ? 1.217 -4.996 -0.112 1.00 95.31 161 ALA A N 1
ATOM 1215 C CA . ALA A 1 161 ? 0.530 -4.464 -1.288 1.00 95.31 161 ALA A CA 1
ATOM 1216 C C . ALA A 1 161 ? 1.455 -3.576 -2.132 1.00 95.31 161 ALA A C 1
ATOM 1218 O O . ALA A 1 161 ? 1.499 -3.713 -3.357 1.00 95.31 161 ALA A O 1
ATOM 1219 N N . TRP A 1 162 ? 2.243 -2.708 -1.490 1.00 96.44 162 TRP A N 1
ATOM 1220 C CA . TRP A 1 162 ? 3.245 -1.907 -2.190 1.00 96.44 162 TRP A CA 1
ATOM 1221 C C . TRP A 1 162 ? 4.310 -2.784 -2.857 1.00 96.44 162 TRP A C 1
ATOM 1223 O O . TRP A 1 162 ? 4.628 -2.578 -4.030 1.00 96.44 162 TRP A O 1
ATOM 1233 N N . LEU A 1 163 ? 4.798 -3.810 -2.153 1.00 94.75 163 LEU A N 1
ATOM 1234 C CA . LEU A 1 163 ? 5.714 -4.801 -2.717 1.00 94.75 163 LEU A CA 1
ATOM 1235 C C . LEU A 1 163 ? 5.136 -5.511 -3.944 1.00 94.75 163 LEU A C 1
ATOM 1237 O O . LEU A 1 163 ? 5.839 -5.668 -4.942 1.00 94.75 163 LEU A O 1
ATOM 1241 N N . ALA A 1 164 ? 3.864 -5.913 -3.896 1.00 94.50 164 ALA A N 1
ATOM 1242 C CA . ALA A 1 164 ? 3.193 -6.580 -5.010 1.00 94.50 164 ALA A CA 1
ATOM 1243 C C . ALA A 1 164 ? 3.110 -5.671 -6.242 1.00 94.50 164 ALA A C 1
ATOM 1245 O O . ALA A 1 164 ? 3.428 -6.093 -7.356 1.00 94.50 164 ALA A O 1
ATOM 1246 N N . ILE A 1 165 ? 2.742 -4.404 -6.046 1.00 94.69 165 ILE A N 1
ATOM 1247 C CA . ILE A 1 165 ? 2.649 -3.418 -7.12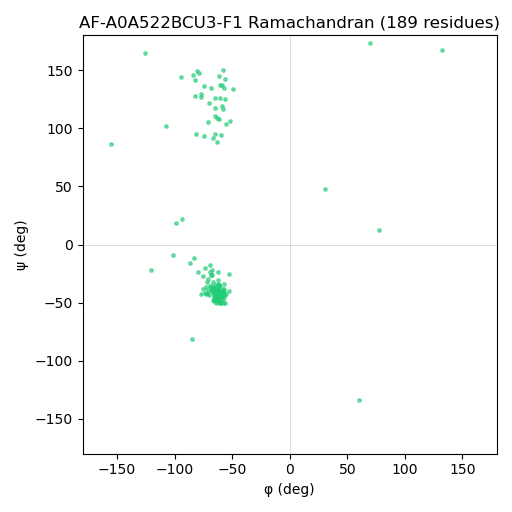8 1.00 94.69 165 ILE A CA 1
ATOM 1248 C C . ILE A 1 165 ? 4.041 -3.093 -7.701 1.00 94.69 165 ILE A C 1
ATOM 1250 O O . ILE A 1 165 ? 4.194 -3.012 -8.923 1.00 94.69 165 ILE A O 1
ATOM 1254 N N . MET A 1 166 ? 5.076 -2.986 -6.858 1.00 94.06 166 MET A N 1
ATOM 1255 C CA . MET A 1 166 ? 6.467 -2.842 -7.311 1.00 94.06 166 MET A CA 1
ATOM 1256 C C . MET A 1 166 ? 6.931 -4.027 -8.145 1.00 94.06 166 MET A C 1
ATOM 1258 O O . MET A 1 166 ? 7.430 -3.839 -9.257 1.00 94.06 166 MET A O 1
ATOM 1262 N N . GLN A 1 167 ? 6.722 -5.244 -7.645 1.00 92.69 167 GLN A N 1
ATOM 1263 C CA . GLN A 1 167 ? 7.066 -6.458 -8.372 1.00 92.69 167 GLN A CA 1
ATOM 1264 C C . GLN A 1 167 ? 6.340 -6.512 -9.721 1.00 92.69 167 GLN A C 1
ATOM 1266 O O . GLN A 1 167 ? 6.947 -6.855 -10.735 1.00 92.69 167 GLN A O 1
ATOM 1271 N N . SER A 1 168 ? 5.071 -6.098 -9.750 1.00 94.00 168 SER A N 1
ATOM 1272 C CA . SER A 1 168 ? 4.267 -6.062 -10.972 1.00 94.00 168 SER A CA 1
ATOM 1273 C C . SER A 1 168 ? 4.851 -5.110 -12.020 1.00 94.00 168 SER A C 1
ATOM 1275 O O . SER A 1 168 ? 4.936 -5.466 -13.195 1.00 94.00 168 SER A O 1
ATOM 1277 N N . LYS A 1 169 ? 5.330 -3.926 -11.608 1.00 93.75 169 LYS A N 1
ATOM 1278 C CA . LYS A 1 169 ? 6.020 -2.979 -12.504 1.00 93.75 169 LYS A CA 1
ATOM 1279 C C . LYS A 1 169 ? 7.319 -3.558 -13.070 1.00 93.75 169 LYS A C 1
ATOM 1281 O O . LYS A 1 169 ? 7.622 -3.294 -14.232 1.00 93.75 169 LYS A O 1
ATOM 1286 N N . LEU A 1 170 ? 8.067 -4.337 -12.286 1.00 92.00 170 LEU A N 1
ATOM 1287 C CA . LEU A 1 170 ? 9.295 -4.989 -12.759 1.00 92.00 170 LEU A CA 1
ATOM 1288 C C . LEU A 1 170 ? 9.026 -6.149 -13.725 1.00 92.00 170 LEU A C 1
ATOM 1290 O O . LEU A 1 170 ? 9.820 -6.368 -14.634 1.00 92.00 170 LEU A O 1
ATOM 1294 N N . MET A 1 171 ? 7.913 -6.867 -13.557 1.00 92.81 171 MET A N 1
ATOM 1295 C CA . MET A 1 171 ? 7.479 -7.916 -14.492 1.00 92.81 171 MET A CA 1
ATOM 1296 C C . MET A 1 171 ? 7.044 -7.343 -15.847 1.00 92.81 171 MET A C 1
ATOM 1298 O O . MET A 1 171 ? 7.134 -8.022 -16.867 1.00 92.81 171 MET A O 1
ATOM 1302 N N . GLY A 1 172 ? 6.598 -6.086 -15.868 1.00 93.56 172 GLY A N 1
ATOM 1303 C CA . GLY A 1 172 ? 6.331 -5.333 -17.085 1.00 93.56 172 GLY A CA 1
ATOM 1304 C C . GLY A 1 172 ? 4.984 -4.624 -17.066 1.00 93.56 172 GLY A C 1
ATOM 1305 O O . GLY A 1 172 ? 4.112 -4.875 -16.233 1.00 93.56 172 GLY A O 1
ATOM 1306 N N . LEU A 1 173 ? 4.801 -3.723 -18.030 1.00 93.44 173 LEU A N 1
ATOM 1307 C CA . LEU A 1 173 ? 3.624 -2.858 -18.083 1.00 93.44 173 LEU A CA 1
ATOM 1308 C C . LEU A 1 173 ? 2.318 -3.645 -18.273 1.00 93.44 173 LEU A C 1
ATOM 1310 O O . LEU A 1 173 ? 1.336 -3.350 -17.601 1.00 93.44 173 LEU A O 1
ATOM 1314 N N . ASN A 1 174 ? 2.315 -4.674 -19.125 1.00 95.62 174 ASN A N 1
ATOM 1315 C CA . ASN A 1 174 ? 1.124 -5.495 -19.376 1.00 95.62 174 ASN A CA 1
ATOM 1316 C C . ASN A 1 174 ? 0.629 -6.202 -18.108 1.00 95.62 174 ASN A C 1
ATOM 1318 O O . ASN A 1 174 ? -0.572 -6.247 -17.858 1.00 95.62 174 ASN A O 1
ATOM 1322 N N . PHE A 1 175 ? 1.554 -6.721 -17.296 1.00 94.88 175 PHE A N 1
ATOM 1323 C CA . PHE A 1 175 ? 1.215 -7.384 -16.041 1.00 94.88 175 PHE A CA 1
ATOM 1324 C C . PHE A 1 175 ? 0.726 -6.380 -14.990 1.00 94.88 175 PHE A C 1
ATOM 1326 O O . PHE A 1 175 ? -0.272 -6.611 -14.318 1.00 94.88 175 PHE A O 1
ATOM 1333 N N . LEU A 1 176 ? 1.371 -5.217 -14.886 1.00 95.50 176 LEU A N 1
ATOM 1334 C CA . LEU A 1 176 ? 0.897 -4.157 -13.998 1.00 95.50 176 LEU A CA 1
ATOM 1335 C C . LEU A 1 176 ? -0.528 -3.698 -14.356 1.00 95.50 176 LEU A C 1
ATOM 1337 O O . LEU A 1 176 ? -1.373 -3.552 -13.473 1.00 95.50 176 LEU A O 1
ATOM 1341 N N . LEU A 1 177 ? -0.803 -3.489 -15.647 1.00 94.62 177 LEU A N 1
ATOM 1342 C CA . LEU A 1 177 ? -2.128 -3.090 -16.119 1.00 94.62 177 LEU A CA 1
ATOM 1343 C C . LEU A 1 177 ? -3.169 -4.190 -15.889 1.00 94.62 177 LEU A C 1
ATOM 1345 O O . LEU A 1 177 ? -4.285 -3.869 -15.490 1.00 94.62 177 LEU A O 1
ATOM 1349 N N . SER A 1 178 ? -2.819 -5.470 -16.059 1.00 96.75 178 SER A N 1
ATOM 1350 C CA . SER A 1 178 ? -3.751 -6.565 -15.765 1.00 96.75 178 SER A CA 1
ATOM 1351 C C . SER A 1 178 ? -4.106 -6.640 -14.276 1.00 96.75 178 SER A C 1
ATOM 1353 O O . SER A 1 178 ? -5.276 -6.836 -13.946 1.00 96.75 178 SER A O 1
ATOM 1355 N N . VAL A 1 179 ? -3.146 -6.398 -13.375 1.00 95.75 179 VAL A N 1
ATOM 1356 C CA . VAL A 1 179 ? -3.397 -6.301 -11.926 1.00 95.75 179 VAL A CA 1
ATOM 1357 C C . VAL A 1 179 ? -4.333 -5.133 -11.602 1.00 95.75 179 VAL A C 1
ATOM 1359 O O . VAL A 1 179 ? -5.282 -5.312 -10.837 1.00 95.75 179 VAL A O 1
ATOM 1362 N N . PHE A 1 180 ? -4.132 -3.956 -12.205 1.00 94.75 180 PHE A N 1
ATOM 1363 C CA . PHE A 1 180 ? -5.051 -2.827 -12.015 1.00 94.75 180 PHE A CA 1
ATOM 1364 C C . PHE A 1 180 ? -6.447 -3.098 -12.585 1.00 94.75 180 PHE A C 1
ATOM 1366 O O . PHE A 1 180 ? -7.431 -2.767 -11.927 1.00 94.75 180 PHE A O 1
ATOM 1373 N N . CYS A 1 181 ? -6.557 -3.741 -13.751 1.00 96.19 181 CYS A N 1
ATOM 1374 C CA . CYS A 1 181 ? -7.846 -4.163 -14.299 1.00 96.19 181 CYS A CA 1
ATOM 1375 C C . CYS A 1 181 ? -8.566 -5.156 -13.375 1.00 96.19 181 CYS A C 1
ATOM 1377 O O . CYS A 1 181 ? -9.775 -5.038 -13.191 1.00 96.19 181 CYS A O 1
ATOM 1379 N N . LEU A 1 182 ? -7.841 -6.101 -12.767 1.00 96.12 182 LEU A N 1
ATOM 1380 C CA . LEU A 1 182 ? -8.411 -7.053 -11.810 1.00 96.12 182 LEU A CA 1
ATOM 1381 C C . LEU A 1 182 ? -8.917 -6.349 -10.545 1.00 96.12 182 LEU A C 1
ATOM 1383 O O . LEU A 1 182 ? -10.031 -6.616 -10.100 1.00 96.12 182 LEU A O 1
ATOM 1387 N N . ALA A 1 183 ? -8.122 -5.432 -9.986 1.00 93.94 183 ALA A N 1
ATOM 1388 C CA . ALA A 1 183 ? -8.518 -4.644 -8.821 1.00 93.94 183 ALA A CA 1
ATOM 1389 C C . ALA A 1 183 ? -9.742 -3.765 -9.120 1.00 93.94 183 ALA A C 1
ATOM 1391 O O . ALA A 1 183 ? -10.665 -3.700 -8.314 1.00 93.94 183 ALA A O 1
ATOM 1392 N N . TRP A 1 184 ? -9.779 -3.147 -10.303 1.00 93.75 184 TRP A N 1
ATOM 1393 C CA . TRP A 1 184 ? -10.920 -2.364 -10.775 1.00 93.75 184 TRP A CA 1
ATOM 1394 C C . TRP A 1 184 ? -12.187 -3.216 -10.936 1.00 93.75 184 TRP A C 1
ATOM 1396 O O . TRP A 1 184 ? -13.256 -2.819 -10.480 1.00 93.75 184 TRP A O 1
ATOM 1406 N N . ALA A 1 185 ? -12.074 -4.412 -11.522 1.00 96.88 185 ALA A N 1
ATOM 1407 C CA . ALA A 1 185 ? -13.201 -5.335 -11.645 1.00 96.88 185 ALA A CA 1
ATOM 1408 C C . ALA A 1 185 ? -13.724 -5.796 -10.271 1.00 96.88 185 ALA A C 1
ATOM 1410 O O . ALA A 1 185 ? -14.936 -5.885 -10.075 1.00 96.88 185 ALA A O 1
ATOM 1411 N N . ALA A 1 186 ? -12.824 -6.058 -9.317 1.00 95.06 186 ALA A N 1
ATOM 1412 C CA . ALA A 1 186 ? -13.188 -6.439 -7.954 1.00 95.06 186 ALA A CA 1
ATOM 1413 C C . ALA A 1 186 ? -13.903 -5.307 -7.197 1.00 95.06 186 ALA A C 1
ATOM 1415 O O . ALA A 1 186 ? -14.866 -5.576 -6.483 1.00 95.06 186 ALA A O 1
ATOM 1416 N N . ASP A 1 187 ? -13.462 -4.059 -7.377 1.00 93.00 187 ASP A N 1
ATOM 1417 C CA . ASP A 1 187 ? -14.087 -2.874 -6.777 1.00 93.00 187 ASP A CA 1
ATOM 1418 C C . ASP A 1 187 ? -15.520 -2.678 -7.290 1.00 93.00 187 ASP A C 1
ATOM 1420 O O . ASP A 1 187 ? -16.447 -2.548 -6.495 1.00 93.00 187 ASP A O 1
ATOM 1424 N N . ILE A 1 188 ? -15.735 -2.782 -8.607 1.00 93.00 188 ILE A N 1
ATOM 1425 C CA . ILE A 1 188 ? -17.081 -2.704 -9.198 1.00 93.00 188 ILE A CA 1
ATOM 1426 C C . ILE A 1 188 ? -17.986 -3.831 -8.694 1.00 93.00 188 ILE A C 1
ATOM 1428 O O . ILE A 1 188 ? -19.156 -3.588 -8.430 1.00 93.00 188 ILE A O 1
ATOM 1432 N N . ALA A 1 189 ? -17.468 -5.053 -8.551 1.00 94.06 189 ALA A N 1
ATOM 1433 C CA . ALA A 1 189 ? -18.259 -6.192 -8.083 1.00 94.06 189 ALA A CA 1
ATOM 1434 C C . ALA A 1 189 ? -18.670 -6.098 -6.600 1.00 94.06 189 ALA A C 1
ATOM 1436 O O . ALA A 1 189 ? -19.559 -6.833 -6.170 1.00 94.06 189 ALA A O 1
ATOM 1437 N N . ALA A 1 190 ? -18.008 -5.246 -5.811 1.00 87.50 190 ALA A N 1
ATOM 1438 C CA . ALA A 1 190 ? -18.308 -5.048 -4.396 1.00 87.50 190 ALA A CA 1
ATOM 1439 C C . ALA A 1 190 ? -19.411 -4.001 -4.138 1.00 87.50 190 ALA A C 1
ATOM 1441 O O . ALA A 1 190 ? -19.940 -3.961 -3.022 1.00 87.50 190 ALA A O 1
ATOM 1442 N N . TYR A 1 191 ? -19.734 -3.166 -5.133 1.00 83.44 191 TYR A N 1
ATOM 1443 C CA . TYR A 1 191 ? -20.792 -2.149 -5.085 1.00 83.44 191 TYR A CA 1
ATOM 1444 C C . TYR A 1 191 ? -22.124 -2.677 -5.626 1.00 83.44 191 TYR A C 1
ATOM 1446 O O . TYR A 1 191 ? -23.161 -2.317 -5.020 1.00 83.44 191 TYR A O 1
#

Secondary structure (DSSP, 8-state):
-PPPPPPPP----------PPP-PPPPPP------HHHHHHHHHHHHHHHHHHHHHH-SSSHHHHHHHHHHHHHHHHHHHHHTT--THHHHHHHHHHHHHHHHHHHTHHHHHHHIIIIIHHHHHHHHHHHHHHHHHHHHHHHHHS-HHHHHHHHHHHHHHHHHHHHHHHHH-HHHHHHHHHHHHHHHHHH-

Nearest PDB structures (foldseek):
  4tx5-assembly1_A  TM=1.921E-01  e=3.823E+00  Homo sapiens
  6jx6-assembly1_D  TM=2.103E-01  e=7.706E+00  Homo sapiens

Radius of gyration: 27.24 Å; Cα contacts (8 Å, |Δi|>4): 86; chains: 1; bounding box: 79×53×64 Å

Solvent-accessible surface area (backbone atoms only — not comparable to full-atom values): 11169 Å² total; per-residue (Å²): 135,86,84,82,80,87,80,81,89,78,89,75,88,76,80,79,77,77,74,78,77,79,84,74,79,80,75,76,84,81,80,80,69,79,49,72,70,57,56,53,54,52,49,53,51,50,52,53,46,64,60,48,50,60,26,68,68,42,93,52,67,63,56,36,48,53,57,52,42,54,54,46,14,51,50,32,26,50,54,28,42,78,64,74,35,61,71,70,59,10,53,50,40,13,48,48,38,38,49,52,51,50,54,45,64,78,41,39,75,63,49,51,54,41,51,73,67,50,47,52,63,50,51,52,50,50,47,52,53,48,50,52,48,47,69,74,58,36,75,69,53,64,69,72,47,54,62,67,58,56,52,52,50,48,46,51,51,45,51,51,49,52,50,51,53,51,52,28,54,73,77,27,68,70,56,35,51,50,52,52,51,51,53,51,52,52,55,61,73,74,110

pLDDT: mean 85.78, std 13.3, range [42.88, 97.19]

Foldseek 3Di:
DDDDDDDDDDDDPPPPPPPPDPDDDDDPPDPDPPDPVVVVVVVVVVVLCVQQVVQLPDPDNVSNLVSLLLVLLVVQLVLCVVLVDDDPRSNVRSVVLSVLSVVCVVVVVVVVVVVVPPPVVVVVVCVVVVVVVCVVPDPVVVNVDDSVVSSVVSSVVSSVVSVVLSVQSVVHSVSNVVVVVVVVVVVVVVD

Sequence (191 aa):
MPRWPPTPRATAASARRRRRCPSRPIPPPQSSEADPMLRQRVLTALVLLAILLPAIWAPVAWPFAAVSLVFVAAAGWEWAKLNGSAGASAWALGAAVLAAGIATALGWSQVQVAVAGWLWPAATLAWMAGGCWVLARGIAHWRELSRTLRLLLGVAMLWLAWLAIMQSKLMGLNFLLSVFCLAWAADIAAY